Protein AF-0000000081834672 (afdb_homodimer)

Nearest PDB structures (foldseek):
  1psb-assembly1_B  TM=9.157E-01  e=1.865E-07  Bos taurus
  3zwh-assembly1_B  TM=9.118E-01  e=2.243E-07  Homo sapiens
  3cga-assembly1_A  TM=8.969E-01  e=1.551E-07  unclassified
  5lpu-assembly1_D  TM=8.993E-01  e=1.983E-07  Homo sapiens
  4cfq-assembly2_B  TM=9.189E-01  e=9.223E-07  Homo sapiens

Solvent-accessible surface area (backbone atoms only — not comparable to full-atom values): 9701 Å² total; per-residue (Å²): 133,36,54,54,49,49,19,40,48,28,46,47,52,51,47,34,60,43,11,43,69,86,64,44,54,64,32,24,38,66,68,35,46,37,50,47,42,51,70,43,31,27,85,75,75,34,83,46,70,58,67,63,48,37,50,48,52,41,55,66,48,26,68,82,70,68,77,29,31,34,58,58,39,52,42,48,51,52,35,58,51,38,43,54,47,46,50,53,62,60,52,71,102,134,36,55,54,50,48,19,41,49,29,44,48,52,51,47,34,59,42,12,42,68,86,65,44,54,65,32,24,38,66,68,36,45,37,48,48,40,52,70,43,32,27,87,76,76,35,84,46,68,57,67,63,49,36,50,49,52,41,54,67,50,26,68,82,70,68,76,30,32,35,60,59,39,50,42,49,49,54,36,55,50,38,44,55,47,47,52,53,62,59,53,70,103

Sequence (186 aa):
MTDIQKAMALLITSFTKYASKEGDKETLNKEELKELLQNEFGDLLCKADDKAAIDRIFKDLDTNKSNSVDFSEFVSLICCLTQMCHDYFTSKKMTDIQKAMALLITSFTKYASKEGDKETLNKEELKELLQNEFGDLLCKADDKAAIDRIFKDLDTNKSNSVDFSEFVSLICCLTQMCHDYFTSKK

Radius of gyration: 16.55 Å; Cα contacts (8 Å, |Δi|>4): 232; chains: 2; bounding box: 30×46×47 Å

InterPro domains:
  IPR002048 EF-hand domain [PS50222] (49-84)
  IPR011992 EF-hand domain pair [SSF47473] (1-90)
  IPR013787 S100/CaBP-9k-type, calcium binding, subdomain [PF01023] (5-45)
  IPR013787 S100/CaBP-9k-type, calcium binding, subdomain [SM01394] (4-46)
  IPR018247 EF-Hand 1, calcium-binding site [PS00018] (62-74)
  IPR034325 S-100 [cd00213] (2-89)

Structure (mmCIF, N/CA/C/O backbone):
data_AF-0000000081834672-model_v1
#
loop_
_entity.id
_entity.type
_entity.pdbx_description
1 polymer Ictacalcin-like
#
loop_
_atom_site.group_PDB
_atom_site.id
_atom_site.type_symbol
_atom_site.label_atom_id
_atom_site.label_alt_id
_atom_site.label_comp_id
_atom_site.label_asym_id
_atom_site.label_entity_id
_atom_site.label_seq_id
_atom_site.pdbx_P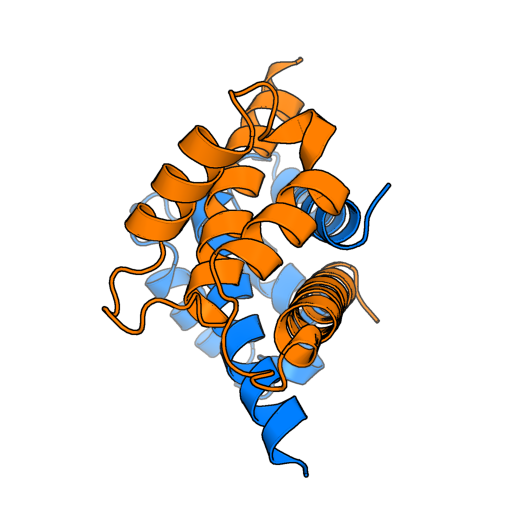DB_ins_code
_atom_site.Cartn_x
_atom_site.Cartn_y
_atom_site.Cartn_z
_atom_site.occupancy
_atom_site.B_iso_or_equiv
_atom_site.auth_seq_id
_atom_site.auth_comp_id
_atom_site.auth_asym_id
_atom_site.auth_atom_id
_atom_site.pdbx_PDB_model_num
ATOM 1 N N . MET A 1 1 ? -12.117 -2.35 -11.555 1 70.56 1 MET A N 1
ATOM 2 C CA . MET A 1 1 ? -10.953 -1.949 -10.773 1 70.56 1 MET A CA 1
ATOM 3 C C . MET A 1 1 ? -10.492 -3.088 -9.867 1 70.56 1 MET A C 1
ATOM 5 O O . MET A 1 1 ? -11.305 -3.738 -9.219 1 70.56 1 MET A O 1
ATOM 9 N N . THR A 1 2 ? -9.297 -3.531 -9.953 1 87.31 2 THR A N 1
ATOM 10 C CA . THR A 1 2 ? -8.773 -4.656 -9.188 1 87.31 2 THR A CA 1
ATOM 11 C C . THR A 1 2 ? -8.523 -4.254 -7.738 1 87.31 2 THR A C 1
ATOM 13 O O . THR A 1 2 ? -8.633 -3.08 -7.383 1 87.31 2 THR A O 1
ATOM 16 N N . ASP A 1 3 ? -8.18 -5.242 -6.82 1 92.25 3 ASP A N 1
ATOM 17 C CA . ASP A 1 3 ? -8.008 -5.004 -5.391 1 92.25 3 ASP A CA 1
ATOM 18 C C . ASP A 1 3 ? -6.801 -4.105 -5.125 1 92.25 3 ASP A C 1
ATOM 20 O O . ASP A 1 3 ? -6.879 -3.17 -4.328 1 92.25 3 ASP A O 1
ATOM 24 N N . ILE A 1 4 ? -5.797 -4.281 -5.926 1 92.12 4 ILE A N 1
ATOM 25 C CA . ILE A 1 4 ? -4.562 -3.527 -5.738 1 92.12 4 ILE A CA 1
ATOM 26 C C . ILE A 1 4 ? -4.754 -2.096 -6.234 1 92.12 4 ILE A C 1
ATOM 28 O O . ILE A 1 4 ? -4.293 -1.146 -5.602 1 92.12 4 ILE A O 1
ATOM 32 N N . GLN A 1 5 ? -5.398 -1.919 -7.277 1 91.69 5 GLN A N 1
ATOM 33 C CA . GLN A 1 5 ? -5.691 -0.591 -7.809 1 91.69 5 GLN A CA 1
ATOM 34 C C . GLN A 1 5 ? -6.516 0.227 -6.816 1 91.69 5 GLN A C 1
ATOM 36 O O . GLN A 1 5 ? -6.25 1.414 -6.613 1 91.69 5 GLN A O 1
ATOM 41 N N . LYS A 1 6 ? -7.527 -0.502 -6.285 1 93.38 6 LYS A N 1
ATOM 42 C CA . LYS A 1 6 ? -8.359 0.15 -5.281 1 93.38 6 LYS A CA 1
ATOM 43 C C . LYS A 1 6 ? -7.531 0.592 -4.078 1 93.38 6 LYS A C 1
ATOM 45 O O . LYS A 1 6 ? -7.719 1.695 -3.561 1 93.38 6 LYS A O 1
ATOM 50 N N . ALA A 1 7 ? -6.637 -0.36 -3.699 1 93.94 7 ALA A N 1
ATOM 51 C CA . ALA A 1 7 ? -5.75 -0.064 -2.576 1 93.94 7 ALA A CA 1
ATOM 52 C C . ALA A 1 7 ? -4.898 1.172 -2.859 1 93.94 7 ALA A C 1
ATOM 54 O O . ALA A 1 7 ? -4.793 2.064 -2.018 1 93.94 7 ALA A O 1
ATOM 55 N N . MET A 1 8 ? -4.383 1.305 -4.066 1 93 8 MET A N 1
ATOM 56 C CA . MET A 1 8 ? -3.539 2.426 -4.465 1 93 8 MET A CA 1
ATOM 57 C C . MET A 1 8 ? -4.34 3.725 -4.496 1 93 8 MET A C 1
ATOM 59 O O . MET A 1 8 ? -3.854 4.77 -4.059 1 93 8 MET A O 1
ATOM 63 N N . ALA A 1 9 ? -5.512 3.613 -5.043 1 92.94 9 ALA A N 1
ATOM 64 C CA . ALA A 1 9 ? -6.383 4.781 -5.125 1 92.94 9 ALA A CA 1
ATOM 65 C C . ALA A 1 9 ? -6.75 5.293 -3.736 1 92.94 9 ALA A C 1
ATOM 67 O O . ALA A 1 9 ? -6.762 6.504 -3.494 1 92.94 9 ALA A O 1
ATOM 68 N N . LEU A 1 10 ? -7.027 4.328 -2.822 1 93.69 10 LEU A N 1
ATOM 69 C CA . LEU A 1 10 ? -7.383 4.664 -1.449 1 93.69 10 LEU A CA 1
ATOM 70 C C . LEU A 1 10 ? -6.23 5.371 -0.744 1 93.69 10 LEU A C 1
ATOM 72 O O . LEU A 1 10 ? -6.441 6.359 -0.039 1 93.69 10 LEU A O 1
ATOM 76 N N . LEU A 1 11 ? -4.988 4.836 -0.994 1 93.94 11 LEU A N 1
ATOM 77 C CA . LEU A 1 11 ? -3.805 5.441 -0.394 1 93.94 11 LEU A CA 1
ATOM 78 C C . LEU A 1 11 ? -3.596 6.859 -0.912 1 93.94 11 LEU A C 1
ATOM 80 O O . LEU A 1 11 ? -3.355 7.781 -0.13 1 93.94 11 LEU A O 1
ATOM 84 N N . ILE A 1 12 ? -3.793 7.117 -2.207 1 93.94 12 ILE A N 1
ATOM 85 C CA . ILE A 1 12 ? -3.596 8.414 -2.844 1 93.94 12 ILE A CA 1
ATOM 86 C C . ILE A 1 12 ? -4.664 9.391 -2.363 1 93.94 12 ILE A C 1
ATOM 88 O O . ILE A 1 12 ? -4.352 10.523 -1.974 1 93.94 12 ILE A O 1
ATOM 92 N N . THR A 1 13 ? -5.934 8.93 -2.42 1 92.94 13 THR A N 1
ATOM 93 C CA . THR A 1 13 ? -7.047 9.781 -2.035 1 92.94 13 THR A CA 1
ATOM 94 C C . THR A 1 13 ? -6.965 10.148 -0.555 1 92.94 13 THR A C 1
ATOM 96 O O . THR A 1 13 ? -7.25 11.281 -0.172 1 92.94 13 THR A O 1
ATOM 99 N N . SER A 1 14 ? -6.609 9.07 0.285 1 93.25 14 SER A N 1
ATOM 100 C CA . SER A 1 14 ? -6.461 9.305 1.717 1 93.25 14 SER A CA 1
ATOM 101 C C . SER A 1 14 ? -5.324 10.281 1.997 1 93.25 14 SER A C 1
ATOM 103 O O . SER A 1 14 ? -5.48 11.219 2.785 1 93.25 14 SER A O 1
ATOM 105 N N . PHE A 1 15 ? -4.203 10.133 1.344 1 93.81 15 PHE A N 1
ATOM 106 C CA . PHE A 1 15 ? -3.039 10.992 1.488 1 93.81 15 PHE A CA 1
ATOM 107 C C . PHE A 1 15 ? -3.371 12.422 1.072 1 93.81 15 PHE A C 1
ATOM 109 O O . PHE A 1 15 ? -3.068 13.375 1.797 1 93.81 15 PHE A O 1
ATOM 116 N N . THR A 1 16 ? -4.066 12.57 -0.042 1 92.75 16 THR A N 1
ATOM 117 C CA . THR A 1 16 ? -4.395 13.883 -0.582 1 92.75 16 THR A CA 1
ATOM 118 C C . THR A 1 16 ? -5.426 14.586 0.299 1 92.75 16 THR A C 1
ATOM 120 O O . THR A 1 16 ? -5.375 15.812 0.464 1 92.75 16 THR A O 1
ATOM 123 N N . LYS A 1 17 ? -6.34 13.734 0.832 1 92.88 17 LYS A N 1
ATOM 124 C CA . LYS A 1 17 ? -7.391 14.258 1.703 1 92.88 17 LYS A CA 1
ATOM 125 C C . LYS A 1 17 ? -6.797 14.914 2.945 1 92.88 17 LYS A C 1
ATOM 127 O O . LYS A 1 17 ? -7.199 16.016 3.322 1 92.88 17 LYS A O 1
ATOM 132 N N . TYR A 1 18 ? -5.836 14.273 3.533 1 92.31 18 TYR A N 1
ATOM 133 C CA . TYR A 1 18 ? -5.207 14.789 4.746 1 92.31 18 TYR A CA 1
ATOM 134 C C . TYR A 1 18 ? -4.109 15.789 4.406 1 92.31 18 TYR A C 1
ATOM 136 O O . TYR A 1 18 ? -3.928 16.781 5.113 1 92.31 18 TYR A O 1
ATOM 144 N N . ALA A 1 19 ? -3.367 15.594 3.35 1 92.5 19 ALA A N 1
ATOM 145 C CA . ALA A 1 19 ? -2.283 16.469 2.91 1 92.5 19 ALA A CA 1
ATOM 146 C C . ALA A 1 19 ? -2.824 17.812 2.432 1 92.5 19 ALA A C 1
ATOM 148 O O . ALA A 1 19 ? -2.168 18.844 2.592 1 92.5 19 ALA A O 1
ATOM 149 N N . SER A 1 20 ? -4.043 17.844 1.844 1 90 20 SER A N 1
ATOM 150 C CA . SER A 1 20 ? -4.637 19.031 1.264 1 90 20 SER A CA 1
ATOM 151 C C . SER A 1 20 ? -5.262 19.922 2.34 1 90 20 SER A C 1
ATOM 153 O O . SER A 1 20 ? -5.805 20.984 2.037 1 90 20 SER A O 1
ATOM 155 N N . LYS A 1 21 ? -5.117 19.453 3.533 1 89.12 21 LYS A N 1
ATOM 156 C CA . LYS A 1 21 ? -5.707 20.219 4.633 1 89.12 21 LYS A CA 1
ATOM 157 C C . LYS A 1 21 ? -5.027 21.578 4.789 1 89.12 21 LYS A C 1
ATOM 159 O O . LYS A 1 21 ? -5.695 22.594 4.98 1 89.12 21 LYS A O 1
ATOM 164 N N . GLU A 1 22 ? -3.66 21.609 4.727 1 83.25 22 GLU A N 1
ATOM 165 C CA . GLU A 1 22 ? -2.924 22.859 4.883 1 83.25 22 GLU A CA 1
ATOM 166 C C . GLU A 1 22 ? -2.541 23.453 3.531 1 83.25 22 GLU A C 1
ATOM 168 O O . GLU A 1 22 ? -2.037 24.578 3.457 1 83.25 22 GLU A O 1
ATOM 173 N N . GLY A 1 23 ? -2.898 22.703 2.416 1 78.62 23 GLY A N 1
ATOM 174 C CA . GLY A 1 23 ? -2.668 23.25 1.091 1 78.62 23 GLY A CA 1
ATOM 175 C C . GLY A 1 23 ? -1.612 22.5 0.304 1 78.62 23 GLY A C 1
ATOM 176 O O . GLY A 1 23 ? -1.438 22.734 -0.894 1 78.62 23 GLY A O 1
ATOM 177 N N . ASP A 1 24 ? -0.685 21.859 1.066 1 80.62 24 ASP A N 1
ATOM 178 C CA . ASP A 1 24 ? 0.351 21.109 0.368 1 80.62 24 ASP A CA 1
ATOM 179 C C . ASP A 1 24 ? -0.076 19.656 0.159 1 80.62 24 ASP A C 1
ATOM 181 O O . ASP A 1 24 ? -0.005 18.844 1.082 1 80.62 24 ASP A O 1
ATOM 185 N N . LYS A 1 25 ? -0.679 19.422 -0.925 1 83.38 25 LYS A N 1
ATOM 186 C CA . LYS A 1 25 ? -1.201 18.094 -1.23 1 83.38 25 LYS A CA 1
ATOM 187 C C . LYS A 1 25 ? -0.072 17.125 -1.56 1 83.38 25 LYS A C 1
ATOM 189 O O . LYS A 1 25 ? -0.313 15.93 -1.77 1 83.38 25 LYS A O 1
ATOM 194 N N . GLU A 1 26 ? 1.188 17.641 -1.58 1 87.38 26 GLU A N 1
ATOM 195 C CA . GLU A 1 26 ? 2.33 16.828 -1.974 1 87.38 26 GLU A CA 1
ATOM 196 C C . GLU A 1 26 ? 3.07 16.281 -0.753 1 87.38 26 GLU A C 1
ATOM 198 O O . GLU A 1 26 ? 3.861 15.352 -0.865 1 87.38 26 GLU A O 1
ATOM 203 N N . THR A 1 27 ? 2.699 16.922 0.357 1 91.19 27 THR A N 1
ATOM 204 C CA . THR A 1 27 ? 3.41 16.531 1.569 1 91.19 27 THR A CA 1
ATOM 205 C C . THR A 1 27 ? 2.479 16.578 2.777 1 91.19 27 THR A C 1
ATOM 207 O O . THR A 1 27 ? 1.455 17.266 2.758 1 91.19 27 THR A O 1
ATOM 210 N N . LEU A 1 28 ? 2.699 15.641 3.771 1 93.06 28 LEU A N 1
ATOM 211 C CA . LEU A 1 28 ? 1.966 15.578 5.031 1 93.06 28 LEU A CA 1
ATOM 212 C C . LEU A 1 28 ? 2.818 16.109 6.184 1 93.06 28 LEU A C 1
ATOM 214 O O . LEU A 1 28 ? 3.998 15.766 6.293 1 93.06 28 LEU A O 1
ATOM 218 N N . ASN A 1 29 ? 2.234 17.125 6.898 1 92.62 29 ASN A N 1
ATOM 219 C CA . ASN A 1 29 ? 2.936 17.609 8.086 1 92.62 29 ASN A CA 1
ATOM 220 C C . ASN A 1 29 ? 2.678 16.703 9.289 1 92.62 29 ASN A C 1
ATOM 222 O O . ASN A 1 29 ? 1.896 15.758 9.211 1 92.62 29 ASN A O 1
ATOM 226 N N . LYS A 1 30 ? 3.332 17 10.328 1 92.31 30 LYS A N 1
ATOM 227 C CA . LYS A 1 30 ? 3.242 16.203 11.555 1 92.31 30 LYS A CA 1
ATOM 228 C C . LYS A 1 30 ? 1.796 16.078 12.023 1 92.31 30 LYS A C 1
ATOM 230 O O . LYS A 1 30 ? 1.35 14.992 12.391 1 92.31 30 LYS A O 1
ATOM 235 N N . GLU A 1 31 ? 1.084 17.219 11.945 1 91.88 31 GLU A N 1
ATOM 236 C CA . GLU A 1 31 ? -0.306 17.25 12.391 1 91.88 31 GLU A CA 1
ATOM 237 C C . GLU A 1 31 ? -1.194 16.406 11.477 1 91.88 31 GLU A C 1
ATOM 239 O O . GLU A 1 31 ? -2.051 15.656 11.961 1 91.88 31 GLU A O 1
ATOM 244 N N . GLU A 1 32 ? -0.981 16.531 10.195 1 94.5 32 GLU A N 1
ATOM 245 C CA . GLU A 1 32 ? -1.77 15.797 9.211 1 94.5 32 GLU A CA 1
ATOM 246 C C . GLU A 1 32 ? -1.508 14.297 9.312 1 94.5 32 GLU A C 1
ATOM 248 O O . GLU A 1 32 ? -2.439 13.492 9.227 1 94.5 32 GLU A O 1
ATOM 253 N N . LEU A 1 33 ? -0.2 14 9.453 1 92.06 33 LE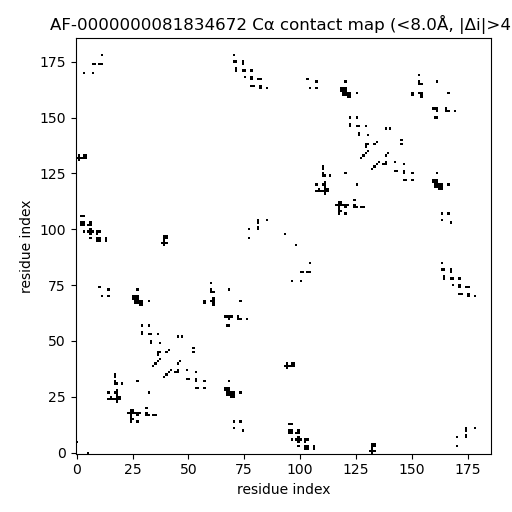U A N 1
ATOM 254 C CA . LEU A 1 33 ? 0.172 12.594 9.609 1 92.06 33 LEU A CA 1
ATOM 255 C C . LEU A 1 33 ? -0.461 12 10.859 1 92.06 33 LEU A C 1
ATOM 257 O O . LEU A 1 33 ? -0.999 10.891 10.82 1 92.06 33 LEU A O 1
ATOM 261 N N . LYS A 1 34 ? -0.448 12.734 11.93 1 91.56 34 LYS A N 1
ATOM 262 C CA . LYS A 1 34 ? -1.033 12.305 13.195 1 91.56 34 LYS A CA 1
ATOM 263 C C . LYS A 1 34 ? -2.529 12.047 13.055 1 91.56 34 LYS A C 1
ATOM 265 O O . LYS A 1 34 ? -3.037 11.023 13.516 1 91.56 34 LYS A O 1
ATOM 270 N N . GLU A 1 35 ? -3.188 12.969 12.445 1 90.62 35 GLU A N 1
ATOM 271 C CA . GLU A 1 35 ? -4.625 12.852 12.234 1 90.62 35 GLU A CA 1
ATOM 272 C C . GLU A 1 35 ? -4.957 11.633 11.375 1 90.62 35 GLU A C 1
ATOM 274 O O . G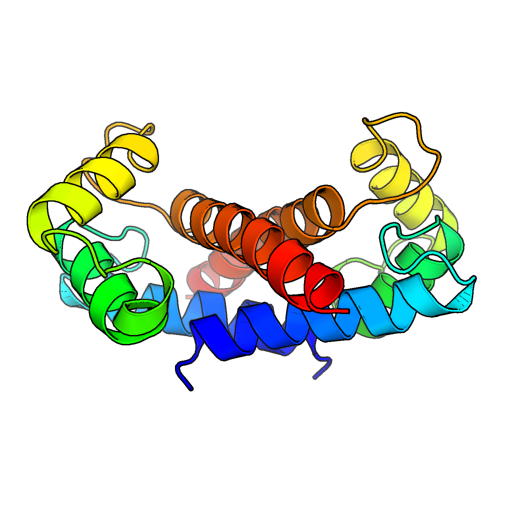LU A 1 35 ? -5.891 10.891 11.68 1 90.62 35 GLU A O 1
ATOM 279 N N . LEU A 1 36 ? -4.152 11.516 10.289 1 90 36 LEU A N 1
ATOM 280 C CA . LEU A 1 36 ? -4.332 10.375 9.398 1 90 36 LEU A CA 1
ATOM 281 C C . LEU A 1 36 ? -4.145 9.062 10.141 1 90 36 LEU A C 1
ATOM 283 O O . LEU A 1 36 ? -5.004 8.18 10.078 1 90 36 LEU A O 1
ATOM 287 N N . LEU A 1 37 ? -3.029 8.945 10.891 1 88.75 37 LEU A N 1
ATOM 288 C CA . LEU A 1 37 ? -2.727 7.727 11.633 1 88.75 37 LEU A CA 1
ATOM 289 C C . LEU A 1 37 ? -3.752 7.496 12.734 1 88.75 37 LEU A C 1
ATOM 291 O O . LEU A 1 37 ? -4.215 6.371 12.938 1 88.75 37 LEU A O 1
ATOM 295 N N . GLN A 1 38 ? -4.125 8.562 13.469 1 87.62 38 GLN A N 1
ATOM 296 C CA . GLN A 1 38 ? -5.062 8.469 14.586 1 87.62 38 GLN A CA 1
ATOM 297 C C . GLN A 1 38 ? -6.461 8.102 14.094 1 87.62 38 GLN A C 1
ATOM 299 O O . GLN A 1 38 ? -7.156 7.305 14.734 1 87.62 38 GLN A O 1
ATOM 304 N N . ASN A 1 39 ? -6.805 8.711 12.945 1 88.12 39 ASN A N 1
ATOM 305 C CA . ASN A 1 39 ? -8.133 8.461 12.398 1 88.12 39 ASN A CA 1
ATOM 306 C C . ASN A 1 39 ? -8.195 7.125 11.656 1 88.12 39 ASN A C 1
ATOM 308 O O . ASN A 1 39 ? -9.203 6.426 11.703 1 88.12 39 ASN A O 1
ATOM 312 N N . GLU A 1 40 ? -7.102 6.793 11.016 1 84.94 40 GLU A N 1
ATOM 313 C CA . GLU A 1 40 ? -7.074 5.609 10.164 1 84.94 40 GLU A CA 1
ATOM 314 C C . GLU A 1 40 ? -6.52 4.402 10.914 1 84.94 40 GLU A C 1
ATOM 316 O O . GLU A 1 40 ? -7.047 3.295 10.797 1 84.94 40 GLU A O 1
ATOM 321 N N . PHE A 1 41 ? -5.391 4.48 11.57 1 78.62 41 PHE A N 1
ATOM 322 C CA . PHE A 1 41 ? -4.707 3.381 12.234 1 78.62 41 PHE A CA 1
ATOM 323 C C . PHE A 1 41 ? -4.82 3.512 13.75 1 78.62 41 PHE A C 1
ATOM 325 O O . PHE A 1 41 ? -4.211 2.74 14.492 1 78.62 41 PHE A O 1
ATOM 332 N N . GLY A 1 42 ? -5.43 4.5 14.25 1 78.56 42 GLY A N 1
ATOM 333 C CA . GLY A 1 42 ? -5.48 4.727 15.688 1 78.56 42 GLY A CA 1
ATOM 334 C C . GLY A 1 42 ? -5.602 3.443 16.484 1 78.56 42 GLY A C 1
ATOM 335 O O . GLY A 1 42 ? -4.961 3.291 17.531 1 78.56 42 GLY A O 1
ATOM 336 N N . ASP A 1 43 ? -6.289 2.598 15.984 1 71.25 43 ASP A N 1
ATOM 337 C CA . ASP A 1 43 ? -6.473 1.34 16.703 1 71.25 43 ASP A CA 1
ATOM 338 C C . ASP A 1 43 ? -5.293 0.399 16.469 1 71.25 43 ASP A C 1
ATOM 340 O O . ASP A 1 43 ? -4.926 -0.375 17.359 1 71.25 43 ASP A O 1
ATOM 344 N N . LEU A 1 44 ? -4.613 0.522 15.289 1 67.44 44 LEU A N 1
ATOM 345 C CA . LEU A 1 44 ? -3.523 -0.358 14.875 1 67.44 44 LEU A CA 1
ATOM 346 C C . LEU A 1 44 ? -2.184 0.162 15.383 1 67.44 44 LEU A C 1
ATOM 348 O O . LEU A 1 44 ? -1.395 -0.596 15.953 1 67.44 44 LEU A O 1
ATOM 352 N N . LEU A 1 45 ? -1.749 1.343 15 1 59.41 45 LEU A N 1
ATOM 353 C CA . LEU A 1 45 ? -0.451 1.942 15.289 1 59.41 45 LEU A CA 1
ATOM 354 C C . LEU A 1 45 ? -0.453 2.605 16.672 1 59.41 45 LEU A C 1
ATOM 356 O O . LEU A 1 45 ? 0.588 2.688 17.328 1 59.41 45 LEU A O 1
ATOM 360 N N . CYS A 1 46 ? -1.634 3.32 17.281 1 56.5 46 CYS A N 1
ATOM 361 C CA . CYS A 1 46 ? -1.584 4.434 18.219 1 56.5 46 CYS A CA 1
ATOM 362 C C . CYS A 1 46 ? -1.758 3.941 19.656 1 56.5 46 CYS A C 1
ATOM 364 O O . CYS A 1 46 ? -1.77 4.742 20.594 1 56.5 46 CYS A O 1
ATOM 366 N N . LYS A 1 47 ? -1.727 2.824 19.984 1 56.66 47 LYS A N 1
ATOM 367 C CA . LYS A 1 47 ? -1.819 2.82 21.438 1 56.66 47 LYS A CA 1
ATOM 368 C C . LYS A 1 47 ? -0.834 3.809 22.047 1 56.66 47 LYS A C 1
ATOM 370 O O . LYS A 1 47 ? -0.976 4.191 23.219 1 56.66 47 LYS A O 1
ATOM 375 N N . ALA A 1 48 ? 0.121 4.145 21.266 1 56.09 48 ALA A N 1
ATOM 376 C CA . ALA A 1 48 ? 1.062 4.91 22.078 1 56.09 48 ALA A CA 1
ATOM 377 C C . ALA A 1 48 ? 0.537 6.32 22.344 1 56.09 48 ALA A C 1
ATOM 379 O O . ALA A 1 48 ? -0.461 6.738 21.75 1 56.09 48 ALA A O 1
ATOM 380 N N . ASP A 1 49 ? 1.341 7.055 23.219 1 63.69 49 ASP A N 1
ATOM 381 C CA . ASP A 1 49 ? 1.179 8.43 23.672 1 63.69 49 ASP A CA 1
ATOM 382 C C . ASP A 1 49 ? 1.015 9.383 22.484 1 63.69 49 ASP A C 1
ATOM 384 O O . ASP A 1 49 ? 1.947 9.57 21.703 1 63.69 49 ASP A O 1
ATOM 388 N N . ASP A 1 50 ? 0.063 9.305 21.547 1 69.5 50 ASP A N 1
ATOM 389 C CA . ASP A 1 50 ? -0.412 9.836 20.266 1 69.5 50 ASP A CA 1
ATOM 390 C C . ASP A 1 50 ? 0.638 10.734 19.625 1 69.5 50 ASP A C 1
ATOM 392 O O . ASP A 1 50 ? 1.09 10.461 18.5 1 69.5 50 ASP A O 1
ATOM 396 N N . LYS A 1 51 ? 1.091 11.898 20.391 1 79.88 51 LYS A N 1
ATOM 397 C CA . LYS A 1 51 ? 1.947 12.914 19.781 1 79.88 51 LYS A CA 1
ATOM 398 C C . LYS A 1 51 ? 3.398 12.438 19.734 1 79.88 51 LYS A C 1
ATOM 400 O O . LYS A 1 51 ? 4.094 12.664 18.734 1 79.88 51 LYS A O 1
ATOM 405 N N . ALA A 1 52 ? 3.809 11.75 20.75 1 85.94 52 ALA A N 1
ATOM 406 C CA . ALA A 1 52 ? 5.195 11.305 20.844 1 85.94 52 ALA A CA 1
ATOM 407 C C . ALA A 1 52 ? 5.484 10.211 19.812 1 85.94 52 ALA A C 1
ATOM 409 O O . ALA A 1 52 ? 6.531 10.227 19.172 1 85.94 52 ALA A O 1
ATOM 410 N N . ALA A 1 53 ? 4.523 9.328 19.719 1 83.38 53 ALA A N 1
ATOM 411 C CA . ALA A 1 53 ? 4.664 8.242 18.75 1 83.38 53 ALA A CA 1
ATOM 412 C C . ALA A 1 53 ? 4.594 8.766 17.328 1 83.38 53 ALA A C 1
ATOM 414 O O . ALA A 1 53 ? 5.391 8.367 16.469 1 83.38 53 ALA A O 1
ATOM 415 N N . ILE A 1 54 ? 3.742 9.648 17.141 1 88.5 54 ILE A N 1
ATOM 416 C CA . ILE A 1 54 ? 3.561 10.258 15.82 1 88.5 54 ILE A CA 1
ATOM 417 C C . ILE A 1 54 ? 4.832 11 15.422 1 88.5 54 ILE A C 1
ATOM 419 O O . ILE A 1 54 ? 5.289 10.883 14.281 1 88.5 54 ILE A O 1
ATOM 423 N N . ASP A 1 55 ? 5.391 11.75 16.469 1 90 55 ASP A N 1
ATOM 424 C CA . ASP A 1 55 ? 6.617 12.508 16.219 1 90 55 ASP A CA 1
ATOM 425 C C . ASP A 1 55 ? 7.766 11.578 15.828 1 90 55 ASP A C 1
ATOM 427 O O . ASP A 1 55 ? 8.562 11.914 14.953 1 90 55 ASP A O 1
ATOM 431 N N . ARG A 1 56 ? 7.762 10.438 16.391 1 90.56 56 ARG A N 1
ATOM 432 C CA . ARG A 1 56 ? 8.797 9.461 16.094 1 90.56 56 ARG A CA 1
ATOM 433 C C . ARG A 1 56 ? 8.648 8.898 14.68 1 90.56 56 ARG A C 1
ATOM 435 O O . ARG A 1 56 ? 9.617 8.828 13.93 1 90.56 56 ARG A O 1
ATOM 442 N N . ILE A 1 57 ? 7.43 8.555 14.422 1 89.44 57 ILE A N 1
ATOM 443 C CA . ILE A 1 57 ? 7.125 8 13.102 1 89.44 57 ILE A CA 1
ATOM 444 C C . ILE A 1 57 ? 7.402 9.055 12.031 1 89.44 57 ILE A C 1
ATOM 446 O O . ILE A 1 57 ? 7.992 8.75 10.992 1 89.44 57 ILE A O 1
ATOM 450 N N . PHE A 1 58 ? 6.988 10.281 12.391 1 91.06 58 PHE A N 1
ATOM 451 C CA . PHE A 1 58 ? 7.16 11.406 11.477 1 91.06 58 PHE A CA 1
ATOM 452 C C . PHE A 1 58 ? 8.641 11.656 11.211 1 91.06 58 PHE A C 1
ATOM 454 O O . PHE A 1 58 ? 9.047 11.852 10.062 1 91.06 58 PHE A O 1
ATOM 461 N N . LYS A 1 59 ? 9.391 11.672 12.258 1 91.38 59 LYS A N 1
ATOM 462 C CA . LYS A 1 59 ? 10.828 11.93 12.164 1 91.38 59 LYS A CA 1
ATOM 463 C C . LYS A 1 59 ? 11.539 10.805 11.414 1 91.38 59 LYS A C 1
ATOM 465 O O . LYS A 1 59 ? 12.469 11.062 10.648 1 91.38 59 LYS A O 1
ATOM 470 N N . ASP A 1 60 ? 11 9.594 11.625 1 90.5 60 ASP A N 1
ATOM 471 C CA . ASP A 1 60 ? 11.578 8.438 10.953 1 90.5 60 ASP A CA 1
ATOM 472 C C . ASP A 1 60 ? 11.312 8.484 9.453 1 90.5 60 ASP A C 1
ATOM 474 O O . ASP A 1 60 ? 12.164 8.102 8.648 1 90.5 60 ASP A O 1
ATOM 478 N N . LEU A 1 61 ? 10.07 8.961 9.125 1 88.88 61 LEU A N 1
ATOM 479 C CA . LEU A 1 61 ? 9.641 9.039 7.73 1 88.88 61 LEU A CA 1
ATOM 480 C C . LEU A 1 61 ? 10.227 10.273 7.051 1 88.88 61 LEU A C 1
ATOM 482 O O . LEU A 1 61 ? 10.625 10.219 5.883 1 88.88 61 LEU A O 1
ATOM 486 N N . ASP A 1 62 ? 10.195 11.516 7.82 1 89.31 62 ASP A N 1
ATOM 487 C CA . ASP A 1 62 ? 10.664 12.805 7.312 1 89.31 62 ASP A CA 1
ATOM 488 C C . ASP A 1 62 ? 12.188 12.836 7.207 1 89.31 62 ASP A C 1
ATOM 490 O O . ASP A 1 62 ? 12.836 13.688 7.809 1 89.31 62 ASP A O 1
ATOM 494 N N . THR A 1 63 ? 12.656 11.789 6.477 1 84.69 63 THR A N 1
ATOM 495 C CA . THR A 1 63 ? 14.102 11.75 6.309 1 84.69 63 THR A CA 1
ATOM 496 C C . THR A 1 63 ? 14.555 12.766 5.27 1 84.69 63 THR A C 1
ATOM 498 O O . THR A 1 63 ? 15.742 13.109 5.199 1 84.69 63 THR A O 1
ATOM 501 N N . ASN A 1 64 ? 13.57 13.164 4.441 1 79 64 ASN A N 1
ATOM 502 C CA . ASN A 1 64 ? 13.867 14.109 3.369 1 79 64 ASN A CA 1
ATOM 503 C C . ASN A 1 64 ? 14.047 15.531 3.904 1 79 64 ASN A C 1
ATOM 505 O O . ASN A 1 64 ? 14.391 16.438 3.152 1 79 64 ASN A O 1
ATOM 509 N N . LYS A 1 65 ? 13.977 15.812 5.211 1 82.38 65 LYS A N 1
ATOM 510 C CA . LYS A 1 65 ? 14.211 17.094 5.875 1 82.38 65 LYS A CA 1
ATOM 511 C C . LYS A 1 65 ? 13.281 18.172 5.328 1 82.38 65 LYS A C 1
ATOM 513 O O . LYS A 1 65 ? 13.703 19.312 5.105 1 82.38 65 LYS A O 1
ATOM 518 N N . SER A 1 66 ? 12.156 17.891 4.918 1 83.75 66 SER A N 1
ATOM 519 C CA . SER A 1 66 ? 11.156 18.859 4.453 1 83.75 66 SER A CA 1
ATOM 520 C C . SER A 1 66 ? 10.148 19.172 5.551 1 83.75 66 SER A C 1
ATOM 522 O O . SER A 1 66 ? 9.328 20.078 5.398 1 83.75 66 SER A O 1
ATOM 524 N N . ASN A 1 67 ? 10.438 18.625 6.789 1 88.94 67 ASN A N 1
ATOM 525 C CA . ASN A 1 67 ? 9.5 18.766 7.898 1 88.94 67 ASN A CA 1
ATOM 526 C C . ASN A 1 67 ? 8.086 18.359 7.484 1 88.94 67 ASN A C 1
ATOM 528 O O . ASN A 1 67 ? 7.109 18.953 7.957 1 88.94 67 ASN A O 1
ATOM 532 N N . SER A 1 68 ? 7.984 17.609 6.473 1 92.38 68 SER A N 1
ATOM 533 C CA . SER A 1 68 ? 6.73 17.078 5.949 1 92.38 68 SER A CA 1
ATOM 534 C C . SER A 1 68 ? 6.914 15.688 5.367 1 92.38 68 SER A C 1
ATOM 536 O O . SER A 1 68 ? 8.039 15.273 5.066 1 92.38 68 SER A O 1
ATOM 538 N N . VAL A 1 69 ? 5.922 14.945 5.336 1 94.06 69 VAL A N 1
ATOM 539 C CA . VAL A 1 69 ? 5.957 13.586 4.809 1 94.06 69 VAL A CA 1
ATOM 540 C C . VAL A 1 69 ? 5.375 13.562 3.398 1 94.06 69 VAL A C 1
ATOM 542 O O . VAL A 1 69 ? 4.23 13.961 3.186 1 94.06 69 VAL A O 1
ATOM 545 N N . ASP A 1 70 ? 6.273 13.289 2.387 1 91.62 70 ASP A N 1
ATOM 546 C CA . ASP A 1 70 ? 5.797 13.195 1.011 1 91.62 70 ASP A CA 1
ATOM 547 C C . ASP A 1 70 ? 5.023 11.898 0.783 1 91.62 70 ASP A C 1
ATOM 549 O O . ASP A 1 70 ? 4.984 11.031 1.657 1 91.62 70 ASP A O 1
ATOM 553 N N . PHE A 1 71 ? 4.441 11.773 -0.378 1 92.56 71 PHE A N 1
ATOM 554 C CA . PHE A 1 71 ? 3.609 10.617 -0.694 1 92.56 71 PHE A CA 1
ATOM 555 C C . PHE A 1 71 ? 4.418 9.328 -0.612 1 92.56 71 PHE A C 1
ATOM 557 O O . PHE A 1 71 ? 3.939 8.32 -0.09 1 92.56 71 PHE A O 1
ATOM 564 N N . SER A 1 72 ? 5.645 9.469 -1.037 1 91.38 72 SER A N 1
ATOM 565 C CA . SER A 1 72 ? 6.527 8.305 -1.05 1 91.38 72 SER A CA 1
ATOM 566 C C . SER A 1 72 ? 6.816 7.816 0.365 1 91.38 72 SER A C 1
ATOM 568 O O . SER A 1 72 ? 6.801 6.609 0.625 1 91.38 72 SER A O 1
ATOM 570 N N . GLU A 1 73 ? 7 8.703 1.239 1 93.94 73 GLU A N 1
ATOM 571 C CA . GLU A 1 73 ? 7.281 8.352 2.629 1 93.94 73 GLU A CA 1
ATOM 572 C C . GLU A 1 73 ? 6.039 7.785 3.314 1 93.94 73 GLU A C 1
ATOM 574 O O . GLU A 1 73 ? 6.137 6.844 4.105 1 93.94 73 GLU A O 1
ATOM 579 N N . PHE A 1 74 ? 4.926 8.398 2.986 1 93.12 74 PHE A N 1
ATOM 580 C CA . PHE A 1 74 ? 3.664 7.934 3.557 1 93.12 74 PHE A CA 1
ATOM 581 C C . PHE A 1 74 ? 3.367 6.504 3.121 1 93.12 74 PHE A C 1
ATOM 583 O O . PHE A 1 74 ? 3.049 5.652 3.951 1 93.12 74 PHE A O 1
ATOM 590 N N . VAL A 1 75 ? 3.518 6.262 1.869 1 93.5 75 VAL A N 1
ATOM 591 C CA . VAL A 1 75 ? 3.227 4.941 1.313 1 93.5 75 VAL A CA 1
ATOM 592 C C . VAL A 1 75 ? 4.199 3.914 1.886 1 93.5 75 VAL A C 1
ATOM 594 O O . VAL A 1 75 ? 3.828 2.76 2.115 1 93.5 75 VAL A O 1
ATOM 597 N N . SER A 1 76 ? 5.473 4.336 2.064 1 90.31 76 SER A N 1
ATOM 598 C CA . SER A 1 76 ? 6.484 3.457 2.645 1 90.31 76 SER A CA 1
ATOM 599 C C . SER A 1 76 ? 6.098 3.027 4.059 1 90.31 76 SER A C 1
ATOM 601 O O . SER A 1 76 ? 6.375 1.898 4.465 1 90.31 76 SER A O 1
ATOM 603 N N . LEU A 1 77 ? 5.5 3.967 4.84 1 90.25 77 LEU A N 1
ATOM 604 C CA . LEU A 1 77 ? 5.027 3.666 6.188 1 90.25 77 LEU A CA 1
ATOM 605 C C . LEU A 1 77 ? 3.955 2.58 6.156 1 90.25 77 LEU A C 1
ATOM 607 O O . LEU A 1 77 ? 4.02 1.617 6.922 1 90.25 77 LEU A O 1
ATOM 611 N N . ILE A 1 78 ? 2.955 2.744 5.285 1 92.38 78 ILE A N 1
ATOM 612 C CA . ILE A 1 78 ? 1.857 1.794 5.148 1 92.38 78 ILE A CA 1
ATOM 613 C C . ILE A 1 78 ? 2.408 0.418 4.781 1 92.38 78 ILE A C 1
ATOM 615 O O . ILE A 1 78 ? 1.915 -0.604 5.266 1 92.38 78 ILE A O 1
ATOM 619 N N . CYS A 1 79 ? 3.535 0.369 3.922 1 90.25 79 CYS A N 1
ATOM 620 C CA . CYS A 1 79 ? 4.176 -0.878 3.514 1 90.25 79 CYS A CA 1
ATOM 621 C C . CYS A 1 79 ? 4.738 -1.621 4.719 1 90.25 79 CYS A C 1
ATOM 623 O O . CYS A 1 79 ? 4.562 -2.834 4.844 1 90.25 79 CYS A O 1
ATOM 625 N N . CYS A 1 80 ? 5.422 -0.889 5.598 1 87 80 CYS A N 1
ATOM 626 C CA . CYS A 1 80 ? 6.02 -1.485 6.785 1 87 80 CYS A CA 1
ATOM 627 C C . CYS A 1 80 ? 4.945 -2.043 7.715 1 87 80 CYS A C 1
ATOM 629 O O . CYS A 1 80 ? 5.082 -3.152 8.234 1 87 80 CYS A O 1
ATOM 631 N N . LEU A 1 81 ? 3.852 -1.251 7.832 1 86.88 81 LEU A N 1
ATOM 632 C CA . LEU A 1 81 ? 2.762 -1.66 8.711 1 86.88 81 LEU A CA 1
ATOM 633 C C . LEU A 1 81 ? 2.041 -2.881 8.148 1 86.88 81 LEU A C 1
ATOM 635 O O . LEU A 1 81 ? 1.672 -3.787 8.898 1 86.88 81 LEU A O 1
ATOM 639 N N . THR A 1 82 ? 1.769 -2.84 6.789 1 91.62 82 THR A N 1
ATOM 640 C CA . THR A 1 82 ? 1.072 -3.941 6.133 1 91.62 82 THR A CA 1
ATOM 641 C C . THR A 1 82 ? 1.843 -5.246 6.305 1 91.62 82 THR A C 1
ATOM 643 O O . THR A 1 82 ? 1.248 -6.297 6.551 1 91.62 82 THR A O 1
ATOM 646 N N . GLN A 1 83 ? 3.148 -5.176 6.109 1 88.44 83 GLN A N 1
ATOM 647 C CA . GLN A 1 83 ? 3.984 -6.363 6.273 1 88.44 83 GLN A CA 1
ATOM 648 C C . GLN A 1 83 ? 3.869 -6.926 7.688 1 88.44 83 GLN A C 1
ATOM 650 O O . GLN A 1 83 ? 3.814 -8.141 7.871 1 88.44 83 GLN A O 1
ATOM 655 N N . MET A 1 84 ? 3.861 -6.105 8.688 1 84.56 84 MET A N 1
ATOM 656 C CA . MET A 1 84 ? 3.771 -6.5 10.094 1 84.56 84 MET A CA 1
ATOM 657 C C . MET A 1 84 ? 2.404 -7.094 10.398 1 84.56 84 MET A C 1
ATOM 659 O O . MET A 1 84 ? 2.299 -8.047 11.18 1 84.56 84 MET A O 1
ATOM 663 N N . CYS A 1 85 ? 1.412 -6.535 9.781 1 81.12 85 CYS A N 1
ATOM 664 C CA . CYS A 1 85 ? 0.053 -7.016 10 1 81.12 85 CYS A CA 1
ATOM 665 C C . CYS A 1 85 ? -0.169 -8.359 9.312 1 81.12 85 CYS A C 1
ATOM 667 O O . CYS A 1 85 ? -0.888 -9.211 9.828 1 81.12 85 CYS A O 1
ATOM 669 N N . HIS A 1 86 ? 0.479 -8.469 8.133 1 85.94 86 HIS A N 1
ATOM 670 C CA . HIS A 1 86 ? 0.36 -9.727 7.402 1 85.94 86 HIS A CA 1
ATOM 671 C C . HIS A 1 86 ? 0.836 -10.898 8.25 1 85.94 86 HIS A C 1
ATOM 673 O O . HIS A 1 86 ? 0.188 -11.953 8.281 1 85.94 86 HIS A O 1
ATOM 679 N N . ASP A 1 87 ? 1.989 -10.758 8.953 1 82.5 87 ASP A N 1
ATOM 680 C CA . ASP A 1 87 ? 2.518 -11.805 9.82 1 82.5 87 ASP A CA 1
ATOM 681 C C . ASP A 1 87 ? 1.57 -12.086 10.984 1 82.5 87 ASP A C 1
ATOM 683 O O . ASP A 1 87 ? 1.419 -13.234 11.406 1 82.5 87 ASP A O 1
ATOM 687 N N . TYR A 1 88 ? 1.045 -10.977 11.453 1 75.88 88 TYR A N 1
ATOM 688 C CA . TYR A 1 88 ? 0.062 -11.109 12.523 1 75.88 88 TYR A CA 1
ATOM 689 C C . TYR A 1 88 ? -1.167 -11.875 12.047 1 75.88 88 TYR A C 1
ATOM 691 O O . TYR A 1 88 ? -1.708 -12.711 12.773 1 75.88 88 TYR A O 1
ATOM 699 N N . PHE A 1 89 ? -1.557 -11.656 10.891 1 74.25 89 PHE A N 1
ATOM 700 C CA . PHE A 1 89 ? -2.742 -12.273 10.312 1 74.25 89 PHE A CA 1
ATOM 701 C C . PHE A 1 89 ? -2.494 -13.742 10.016 1 74.25 89 PHE A C 1
ATOM 703 O O . PHE A 1 89 ? -3.369 -14.586 10.234 1 74.25 89 PHE A O 1
ATOM 710 N N . THR A 1 90 ? -1.348 -14 9.539 1 77.12 90 THR A N 1
ATOM 711 C CA . THR A 1 90 ? -1.027 -15.375 9.164 1 77.12 90 THR A CA 1
ATOM 712 C C . THR A 1 90 ? -0.63 -16.188 10.391 1 77.12 90 THR A C 1
ATOM 714 O O . THR A 1 90 ? -0.797 -17.406 10.414 1 77.12 90 THR A O 1
ATOM 717 N N . SER A 1 91 ? 0.021 -15.547 11.312 1 73.75 91 SER A N 1
ATOM 718 C CA . SER A 1 91 ? 0.458 -16.234 12.523 1 73.75 91 SER A CA 1
ATOM 719 C C . SER A 1 91 ? -0.728 -16.625 13.398 1 73.75 91 SER A C 1
ATOM 721 O O . SER A 1 91 ? -0.61 -17.484 14.266 1 73.75 91 SER A O 1
ATOM 723 N N . LYS A 1 92 ? -1.633 -15.805 13.32 1 53.44 92 LYS A N 1
ATOM 724 C CA . LYS A 1 92 ? -2.775 -16.234 14.117 1 53.44 92 LYS A CA 1
ATOM 725 C C . LYS A 1 92 ? -3.293 -17.594 13.641 1 53.44 92 LYS A C 1
ATOM 727 O O . LYS A 1 92 ? -4.281 -18.109 14.164 1 53.44 92 LYS A O 1
ATOM 732 N N . LYS A 1 93 ? -2.785 -18.281 12.781 1 39.34 93 LYS A N 1
ATOM 733 C CA . LYS A 1 93 ? -3.094 -19.703 12.711 1 39.34 93 LYS A CA 1
ATOM 734 C C . LYS A 1 93 ? -2.256 -20.5 13.711 1 39.34 93 LYS A C 1
ATOM 736 O O . LYS A 1 93 ? -1.064 -20.234 13.883 1 39.34 93 LYS A O 1
ATOM 741 N N . MET B 1 1 ? -14.016 0.58 9.078 1 70.06 1 MET B N 1
ATOM 742 C CA . MET B 1 1 ? -12.688 0.371 8.508 1 70.06 1 MET B CA 1
ATOM 743 C C . MET B 1 1 ? -12.258 1.577 7.676 1 70.06 1 MET B C 1
ATOM 745 O O . MET B 1 1 ? -13.047 2.1 6.883 1 70.06 1 MET B O 1
ATOM 749 N N . THR B 1 2 ? -11.18 2.203 7.953 1 87.25 2 THR B N 1
ATOM 750 C CA . THR B 1 2 ? -10.711 3.4 7.262 1 87.25 2 THR B CA 1
ATOM 751 C C . THR B 1 2 ? -10.18 3.053 5.875 1 87.25 2 THR B C 1
ATOM 753 O O . THR B 1 2 ? -10.047 1.875 5.531 1 87.25 2 THR B O 1
ATOM 756 N N . ASP B 1 3 ? -9.844 4.078 5.023 1 92.25 3 ASP B N 1
ATOM 757 C CA . ASP B 1 3 ? -9.414 3.879 3.643 1 92.25 3 ASP B CA 1
ATOM 758 C C . ASP B 1 3 ? -8.062 3.18 3.582 1 92.25 3 ASP B C 1
ATOM 760 O O . ASP B 1 3 ? -7.867 2.252 2.795 1 92.25 3 ASP B O 1
ATOM 764 N N . ILE B 1 4 ? -7.223 3.506 4.516 1 92.25 4 ILE B N 1
ATOM 765 C CA . ILE B 1 4 ? -5.875 2.947 4.535 1 92.25 4 ILE B CA 1
ATOM 766 C C . ILE B 1 4 ? -5.926 1.496 5.012 1 92.25 4 ILE B C 1
ATOM 768 O O . ILE B 1 4 ? -5.234 0.634 4.465 1 92.25 4 ILE B O 1
ATOM 772 N N . GLN B 1 5 ? -6.695 1.213 5.945 1 91.88 5 GLN B N 1
ATOM 773 C CA . GLN B 1 5 ? -6.863 -0.15 6.438 1 91.88 5 GLN B CA 1
ATOM 774 C C . GLN B 1 5 ? -7.391 -1.069 5.34 1 91.88 5 GLN B C 1
ATOM 776 O O . GLN B 1 5 ? -6.93 -2.203 5.195 1 91.88 5 GLN B O 1
ATOM 781 N N . LYS B 1 6 ? -8.406 -0.492 4.648 1 93.44 6 LYS B N 1
ATOM 782 C CA . LYS B 1 6 ? -8.969 -1.25 3.533 1 93.44 6 LYS B CA 1
ATOM 783 C C . LYS B 1 6 ? -7.902 -1.553 2.482 1 93.44 6 LYS B C 1
ATOM 785 O O . LYS B 1 6 ? -7.844 -2.666 1.955 1 93.44 6 LYS B O 1
ATOM 790 N N . ALA B 1 7 ? -7.113 -0.472 2.234 1 94 7 ALA B N 1
ATOM 791 C CA . ALA B 1 7 ? -6.027 -0.625 1.27 1 94 7 ALA B CA 1
ATOM 792 C C . ALA B 1 7 ? -5.062 -1.725 1.701 1 94 7 ALA B C 1
ATOM 794 O O . ALA B 1 7 ? -4.695 -2.586 0.898 1 94 7 ALA B O 1
ATOM 795 N N . MET B 1 8 ? -4.723 -1.796 2.975 1 93 8 MET B N 1
ATOM 796 C CA . MET B 1 8 ? -3.799 -2.789 3.52 1 93 8 MET B CA 1
ATOM 797 C C . MET B 1 8 ? -4.398 -4.188 3.441 1 93 8 MET B C 1
ATOM 799 O O . MET B 1 8 ? -3.703 -5.148 3.096 1 93 8 MET B O 1
ATOM 803 N N . ALA B 1 9 ? -5.648 -4.258 3.787 1 93 9 ALA B N 1
ATOM 804 C CA . ALA B 1 9 ? -6.348 -5.543 3.746 1 93 9 ALA B CA 1
ATOM 805 C C . ALA B 1 9 ? -6.406 -6.086 2.322 1 93 9 ALA B C 1
ATOM 807 O O . ALA B 1 9 ? -6.203 -7.281 2.1 1 93 9 ALA B O 1
ATOM 808 N N . LEU B 1 10 ? -6.68 -5.164 1.367 1 93.81 10 LEU B N 1
ATOM 809 C CA . LEU B 1 10 ? -6.762 -5.535 -0.041 1 93.81 10 LEU B CA 1
ATOM 810 C C . LEU B 1 10 ? -5.422 -6.062 -0.544 1 93.81 10 LEU B C 1
ATOM 812 O O . LEU B 1 10 ? -5.371 -7.062 -1.26 1 93.81 10 LEU B O 1
ATOM 816 N N . LEU B 1 11 ? -4.312 -5.359 -0.111 1 94.06 11 LEU B N 1
ATOM 817 C CA . LEU B 1 11 ? -2.973 -5.777 -0.505 1 94.06 11 LEU B CA 1
ATOM 818 C C . LEU B 1 11 ? -2.646 -7.156 0.059 1 94.06 11 LEU B C 1
ATOM 820 O O . LEU B 1 11 ? -2.15 -8.023 -0.662 1 94.06 11 LEU B O 1
ATOM 824 N N . ILE B 1 12 ? -3 -7.449 1.315 1 94.06 12 ILE B N 1
ATOM 825 C CA . ILE B 1 12 ? -2.723 -8.711 1.992 1 94.06 12 ILE B CA 1
ATOM 826 C C . ILE B 1 12 ? -3.547 -9.828 1.359 1 94.06 12 ILE B C 1
ATOM 828 O O . ILE B 1 12 ? -3.018 -10.891 1.035 1 94.06 12 ILE B O 1
ATOM 832 N N . THR B 1 13 ? -4.871 -9.555 1.203 1 93.06 13 THR B N 1
ATOM 833 C CA . THR B 1 13 ? -5.773 -10.562 0.655 1 93.06 13 THR B CA 1
ATOM 834 C C . THR B 1 13 ? -5.402 -10.891 -0.788 1 93.06 13 THR B C 1
ATOM 836 O O . THR B 1 13 ? -5.449 -12.055 -1.195 1 93.06 13 THR B O 1
ATOM 839 N N . SER B 1 14 ? -5.086 -9.773 -1.559 1 93.25 14 SER B N 1
ATOM 840 C CA . SER B 1 14 ? -4.672 -9.977 -2.943 1 93.25 14 SER B CA 1
ATOM 841 C C . SER B 1 14 ? -3.379 -10.773 -3.023 1 93.25 14 SER B C 1
ATOM 843 O O . SER B 1 14 ? -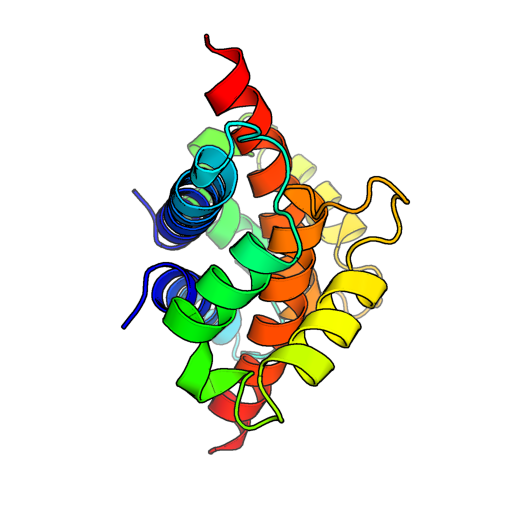3.273 -11.719 -3.811 1 93.25 14 SER B O 1
ATOM 845 N N . PHE B 1 15 ? -2.406 -10.477 -2.207 1 93.94 15 PHE B N 1
ATOM 846 C CA . PHE B 1 15 ? -1.121 -11.156 -2.15 1 93.94 15 PHE B CA 1
ATOM 847 C C . PHE B 1 15 ? -1.305 -12.625 -1.769 1 93.94 15 PHE B C 1
ATOM 849 O O . PHE B 1 15 ? -0.756 -13.516 -2.42 1 93.94 15 PHE B O 1
ATOM 856 N N . THR B 1 16 ? -2.135 -12.883 -0.773 1 92.94 16 THR B N 1
ATOM 857 C CA . THR B 1 16 ? -2.355 -14.234 -0.272 1 92.94 16 THR B CA 1
ATOM 858 C C . THR B 1 16 ? -3.119 -15.07 -1.293 1 92.94 16 THR B C 1
ATOM 860 O O . THR B 1 16 ? -2.869 -16.266 -1.432 1 92.94 16 THR B O 1
ATOM 863 N N . LYS B 1 17 ? -4.062 -14.336 -1.969 1 92.94 17 LYS B N 1
ATOM 864 C CA . LYS B 1 17 ? -4.871 -15 -2.988 1 92.94 17 LYS B CA 1
ATOM 865 C C . LYS B 1 17 ? -3.998 -15.562 -4.105 1 92.94 17 LYS B C 1
ATOM 867 O O . LYS B 1 17 ? -4.172 -16.703 -4.52 1 92.94 17 LYS B O 1
ATOM 872 N N . TYR B 1 18 ? -3.043 -14.781 -4.551 1 92.44 18 TYR B N 1
ATOM 873 C CA . TYR B 1 18 ? -2.162 -15.195 -5.637 1 92.44 18 TYR B CA 1
ATOM 874 C C . TYR B 1 18 ? -0.998 -16.031 -5.105 1 92.44 18 TYR B C 1
ATOM 876 O O . TYR B 1 18 ? -0.559 -16.969 -5.758 1 92.44 18 TYR B O 1
ATOM 884 N N . ALA B 1 19 ? -0.469 -15.734 -3.947 1 92.69 19 ALA B N 1
ATOM 885 C CA . ALA B 1 19 ? 0.644 -16.438 -3.322 1 92.69 19 ALA B CA 1
ATOM 886 C C . ALA B 1 19 ? 0.235 -17.859 -2.914 1 92.69 19 ALA B C 1
ATOM 888 O O . ALA B 1 19 ? 1.052 -18.781 -2.951 1 92.69 19 ALA B O 1
ATOM 889 N N . SER B 1 20 ? -1.038 -18.062 -2.529 1 90.12 20 SER B N 1
ATOM 890 C CA . SER B 1 20 ? -1.537 -19.344 -2.031 1 90.12 20 SER B CA 1
ATOM 891 C C . SER B 1 20 ? -1.853 -20.297 -3.18 1 90.12 20 SER B C 1
ATOM 893 O O . SER B 1 20 ? -2.295 -21.422 -2.951 1 90.12 20 SER B O 1
ATOM 895 N N . LYS B 1 21 ? -1.593 -19.812 -4.336 1 89.19 21 LYS B N 1
ATOM 896 C CA . LYS B 1 21 ? -1.894 -20.641 -5.5 1 89.19 21 LYS B CA 1
ATOM 897 C C . LYS B 1 21 ? -1.016 -21.891 -5.523 1 89.19 21 LYS B C 1
ATOM 899 O O . LYS B 1 21 ? -1.501 -22.984 -5.797 1 89.19 21 LYS B O 1
ATOM 904 N N . GLU B 1 22 ? 0.314 -21.719 -5.254 1 83.62 22 GLU B N 1
ATOM 905 C CA . GLU B 1 22 ? 1.233 -22.859 -5.281 1 83.62 22 GLU B CA 1
ATOM 906 C C . GLU B 1 22 ? 1.48 -23.391 -3.875 1 83.62 22 GLU B C 1
ATOM 908 O O . GLU B 1 22 ? 2.119 -24.438 -3.709 1 83.62 22 GLU B O 1
ATOM 913 N N . GLY B 1 23 ? 0.855 -22.703 -2.84 1 78.75 23 GLY B N 1
ATOM 914 C CA . GLY B 1 23 ? 0.954 -23.234 -1.488 1 78.75 23 GLY B CA 1
ATOM 915 C C . GLY B 1 23 ? 1.749 -22.344 -0.556 1 78.75 23 GLY B C 1
ATOM 916 O O . GLY B 1 23 ? 1.746 -22.547 0.66 1 78.75 23 GLY B O 1
ATOM 917 N N . ASP B 1 24 ? 2.691 -21.562 -1.169 1 80.5 24 ASP B N 1
ATOM 918 C CA . ASP B 1 24 ? 3.479 -20.672 -0.324 1 80.5 24 ASP B CA 1
ATOM 919 C C . ASP B 1 24 ? 2.814 -19.297 -0.206 1 80.5 24 ASP B C 1
ATOM 921 O O . ASP B 1 24 ? 2.912 -18.484 -1.117 1 80.5 24 ASP B O 1
ATOM 925 N N . LYS B 1 25 ? 2.033 -19.172 0.767 1 83.12 25 LYS B N 1
ATOM 926 C CA . LYS B 1 25 ? 1.278 -17.938 0.965 1 83.12 25 LYS B CA 1
ATOM 927 C C . LYS B 1 25 ? 2.186 -16.812 1.452 1 83.12 25 LYS B C 1
ATOM 929 O O . LYS B 1 25 ? 1.742 -15.672 1.607 1 83.12 25 LYS B O 1
ATOM 934 N N . GLU B 1 26 ? 3.484 -17.141 1.686 1 87.75 26 GLU B N 1
ATOM 935 C CA . GLU B 1 26 ? 4.414 -16.172 2.242 1 87.75 26 GLU B CA 1
ATOM 936 C C . GLU B 1 26 ? 5.25 -15.516 1.146 1 87.75 26 GLU B C 1
ATOM 938 O O . GLU B 1 26 ? 5.863 -14.469 1.365 1 87.75 26 GLU B O 1
ATOM 943 N N . THR B 1 27 ? 5.168 -16.203 -0.006 1 91.38 27 THR B N 1
ATOM 944 C CA . THR B 1 27 ? 5.992 -15.695 -1.098 1 91.38 27 THR B CA 1
ATOM 945 C C . THR B 1 27 ? 5.281 -15.867 -2.438 1 91.38 27 THR B C 1
ATOM 947 O O . THR B 1 27 ? 4.379 -16.703 -2.568 1 91.38 27 THR B O 1
ATOM 950 N N . LEU B 1 28 ? 5.516 -14.891 -3.393 1 93.12 28 LEU B N 1
ATOM 951 C CA . LEU B 1 28 ? 4.992 -14.93 -4.754 1 93.12 28 LEU B CA 1
ATOM 952 C C . LEU B 1 28 ? 6.086 -15.305 -5.746 1 93.12 28 LEU B C 1
ATOM 954 O O . LEU B 1 28 ? 7.203 -14.789 -5.672 1 93.12 28 LEU B O 1
ATOM 958 N N . ASN B 1 29 ? 5.793 -16.391 -6.531 1 92.81 29 ASN B N 1
ATOM 959 C CA . ASN B 1 29 ? 6.742 -16.75 -7.582 1 92.81 29 ASN B CA 1
ATOM 960 C C . ASN B 1 29 ? 6.551 -15.891 -8.828 1 92.81 29 ASN B C 1
ATOM 962 O O . ASN B 1 29 ? 5.633 -15.07 -8.883 1 92.81 29 ASN B O 1
ATOM 966 N N . LYS B 1 30 ? 7.398 -16.078 -9.758 1 92.44 30 LYS B N 1
ATOM 967 C CA .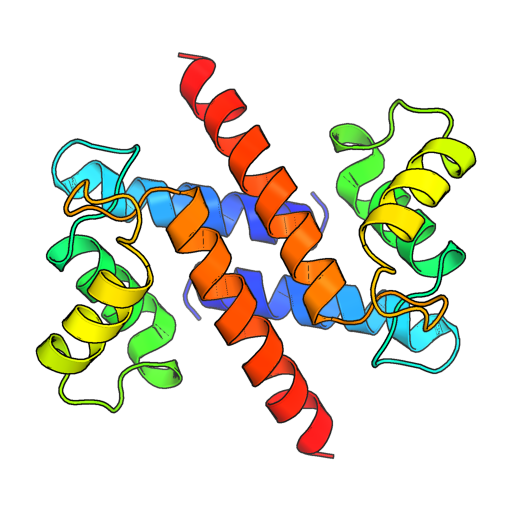 LYS B 1 30 ? 7.387 -15.297 -10.992 1 92.44 30 LYS B CA 1
ATOM 968 C C . LYS B 1 30 ? 6.027 -15.383 -11.68 1 92.44 30 LYS B C 1
ATOM 970 O O . LYS B 1 30 ? 5.492 -14.375 -12.141 1 92.44 30 LYS B O 1
ATOM 975 N N . GLU B 1 31 ? 5.48 -16.625 -11.703 1 92 31 GLU B N 1
ATOM 976 C CA . GLU B 1 31 ? 4.195 -16.859 -12.359 1 92 31 GLU B CA 1
ATOM 977 C C . GLU B 1 31 ? 3.062 -16.156 -11.617 1 92 31 GLU B C 1
ATOM 979 O O . GLU B 1 31 ? 2.195 -15.531 -12.234 1 92 31 GLU B O 1
ATOM 984 N N . GLU B 1 32 ? 3.084 -16.25 -10.312 1 94.62 32 GLU B N 1
ATOM 985 C CA . GLU B 1 32 ? 2.053 -15.648 -9.477 1 94.62 32 GLU B CA 1
ATOM 986 C C . GLU B 1 32 ? 2.107 -14.125 -9.555 1 94.62 32 GLU B C 1
ATOM 988 O O . GLU B 1 32 ? 1.069 -13.461 -9.641 1 94.62 32 GLU B O 1
ATOM 993 N N . LEU B 1 33 ? 3.365 -13.633 -9.5 1 92.12 33 LEU B N 1
ATOM 994 C CA . LEU B 1 33 ? 3.551 -12.195 -9.617 1 92.12 33 LEU B CA 1
ATOM 995 C C . LEU B 1 33 ? 3.043 -11.688 -10.969 1 92.12 33 LEU B C 1
ATOM 997 O O . LEU B 1 33 ? 2.354 -10.664 -11.031 1 92.12 33 LEU B O 1
ATOM 1001 N N . LYS B 1 34 ? 3.338 -12.398 -12.016 1 91.69 34 LYS B N 1
ATOM 1002 C CA . LYS B 1 34 ? 2.904 -12.047 -13.359 1 91.69 34 LYS B CA 1
ATOM 1003 C C . LYS B 1 34 ? 1.381 -12.008 -13.453 1 91.69 34 LYS B C 1
ATOM 1005 O O . LYS B 1 34 ? 0.811 -11.07 -14.008 1 91.69 34 LYS B O 1
ATOM 1010 N N . GLU B 1 35 ? 0.773 -13.031 -12.953 1 90.81 35 GLU B N 1
ATOM 1011 C CA . GLU B 1 35 ? -0.684 -13.117 -12.969 1 90.81 35 GLU B CA 1
ATOM 1012 C C . GLU B 1 35 ? -1.315 -11.969 -12.195 1 90.81 35 GLU B C 1
ATOM 1014 O O . GLU B 1 35 ? -2.287 -11.359 -12.648 1 90.81 35 GLU B O 1
ATOM 1019 N N . LEU B 1 36 ? -0.72 -11.75 -10.984 1 90 36 LEU B N 1
ATOM 1020 C CA . LEU B 1 36 ? -1.198 -10.656 -10.148 1 90 36 LEU B CA 1
ATOM 1021 C C . LEU B 1 36 ? -1.087 -9.32 -10.875 1 90 36 LEU B C 1
ATOM 1023 O O . LEU B 1 36 ? -2.062 -8.578 -10.961 1 90 36 LEU B O 1
ATOM 1027 N N . LEU B 1 37 ? 0.109 -9.031 -11.438 1 88.75 37 LEU B N 1
ATOM 1028 C CA . LEU B 1 37 ? 0.346 -7.781 -12.148 1 88.75 37 LEU B CA 1
ATOM 1029 C C . LEU B 1 37 ? -0.517 -7.695 -13.398 1 88.75 37 LEU B C 1
ATOM 1031 O O . LEU B 1 37 ? -1.099 -6.645 -13.688 1 88.75 37 LEU B O 1
ATOM 1035 N N . GLN B 1 38 ? -0.613 -8.797 -14.18 1 87.5 38 GLN B N 1
ATOM 1036 C CA . GLN B 1 38 ? -1.367 -8.828 -15.43 1 87.5 38 GLN B CA 1
ATOM 1037 C C . GLN B 1 38 ? -2.863 -8.672 -15.172 1 87.5 38 GLN B C 1
ATOM 1039 O O . GLN B 1 38 ? -3.559 -7.984 -15.922 1 87.5 38 GLN B O 1
ATOM 1044 N N . ASN B 1 39 ? -3.281 -9.336 -14.078 1 88.12 39 ASN B N 1
ATOM 1045 C CA . ASN B 1 39 ? -4.699 -9.289 -13.742 1 88.12 39 ASN B CA 1
ATOM 1046 C C . ASN B 1 39 ? -5.07 -7.992 -13.039 1 88.12 39 ASN B C 1
ATOM 1048 O O . ASN B 1 39 ? -6.16 -7.453 -13.242 1 88.12 39 ASN B O 1
ATOM 1052 N N . GLU B 1 40 ? -4.156 -7.492 -12.258 1 85 40 GLU B N 1
ATOM 1053 C CA . GLU B 1 40 ? -4.438 -6.324 -11.43 1 85 40 GLU B CA 1
ATOM 1054 C C . GLU B 1 40 ? -3.949 -5.043 -12.094 1 85 40 GLU B C 1
ATOM 1056 O O . GLU B 1 40 ? -4.645 -4.023 -12.086 1 85 40 GLU B O 1
ATOM 1061 N N . PHE B 1 41 ? -2.719 -4.953 -12.547 1 78.19 41 PHE B N 1
ATOM 1062 C CA . PHE B 1 41 ? -2.104 -3.758 -13.117 1 78.19 41 PHE B CA 1
ATOM 1063 C C . PHE B 1 41 ? -1.941 -3.896 -14.625 1 78.19 41 PHE B C 1
ATOM 1065 O O . PHE B 1 41 ? -1.315 -3.051 -15.266 1 78.19 41 PHE B O 1
ATOM 1072 N N . GLY B 1 42 ? -2.307 -4.953 -15.195 1 78.38 42 GLY B N 1
ATOM 1073 C CA . GLY B 1 42 ? -2.082 -5.172 -16.609 1 78.38 42 GLY B CA 1
ATOM 1074 C C . GLY B 1 42 ? -2.25 -3.914 -17.453 1 78.38 42 GLY B C 1
ATOM 1075 O O . GLY B 1 42 ? -1.455 -3.652 -18.344 1 78.38 42 GLY B O 1
ATOM 1076 N N . ASP B 1 43 ? -3.15 -3.191 -17.109 1 71.44 43 ASP B N 1
ATOM 1077 C CA . ASP B 1 43 ? -3.393 -1.971 -17.875 1 71.44 43 ASP B CA 1
ATOM 1078 C C . ASP B 1 43 ? -2.43 -0.862 -17.453 1 71.44 43 ASP B C 1
ATOM 1080 O O . ASP B 1 43 ? -2.045 -0.025 -18.266 1 71.44 43 ASP B O 1
ATOM 1084 N N . LEU B 1 44 ? -1.951 -0.871 -16.141 1 67.19 44 LEU B N 1
ATOM 1085 C CA . LEU B 1 44 ? -1.099 0.162 -15.562 1 67.19 44 LEU B CA 1
ATOM 1086 C C . LEU B 1 44 ? 0.373 -0.134 -15.836 1 67.19 44 LEU B C 1
ATOM 1088 O O . LEU B 1 44 ? 1.117 0.746 -16.266 1 67.19 44 LEU B O 1
ATOM 1092 N N . LEU B 1 45 ? 0.911 -1.257 -15.367 1 59.56 45 LEU B N 1
ATOM 1093 C CA . LEU B 1 45 ? 2.316 -1.641 -15.438 1 59.56 45 LEU B CA 1
ATOM 1094 C C . LEU B 1 45 ? 2.648 -2.242 -16.797 1 59.56 45 LEU B C 1
ATOM 1096 O O . LEU B 1 45 ? 3.783 -2.135 -17.266 1 59.56 45 LEU B O 1
ATOM 1100 N N . CYS B 1 46 ? 1.726 -3.139 -17.625 1 56.31 46 CYS B N 1
ATOM 1101 C CA . CYS B 1 46 ? 2.102 -4.223 -18.531 1 56.31 46 CYS B CA 1
ATOM 1102 C C . CYS B 1 46 ? 2.088 -3.75 -19.984 1 56.31 46 CYS B C 1
ATOM 1104 O O . CYS B 1 46 ? 2.361 -4.531 -20.891 1 56.31 46 CYS B O 1
ATOM 1106 N N . LYS B 1 47 ? 1.992 -2.676 -20.328 1 56.91 47 LYS B N 1
ATOM 1107 C CA . LYS B 1 47 ? 2.121 -2.732 -21.781 1 56.91 47 LYS B CA 1
ATOM 1108 C C . LYS B 1 47 ? 3.348 -3.539 -22.188 1 56.91 47 LYS B C 1
ATOM 1110 O O . LYS B 1 47 ? 3.506 -3.881 -23.359 1 56.91 47 LYS B O 1
ATOM 1115 N N . ALA B 1 48 ? 4.164 -3.77 -21.25 1 56.22 48 ALA B N 1
ATOM 1116 C CA . ALA B 1 48 ? 5.34 -4.383 -21.859 1 56.22 48 ALA B CA 1
ATOM 1117 C C . ALA B 1 48 ? 5.082 -5.855 -22.188 1 56.22 48 ALA B C 1
ATOM 1119 O O . ALA B 1 48 ? 4.055 -6.414 -21.797 1 56.22 48 ALA B O 1
ATOM 1120 N N . ASP B 1 49 ? 6.137 -6.449 -22.875 1 64.5 49 ASP B N 1
ATOM 1121 C CA . ASP B 1 49 ? 6.242 -7.844 -23.297 1 64.5 49 ASP B CA 1
ATOM 1122 C C . ASP B 1 49 ? 6.008 -8.797 -22.125 1 64.5 49 ASP B C 1
ATOM 1124 O O . ASP B 1 49 ? 6.832 -8.875 -21.219 1 64.5 49 ASP B O 1
ATOM 1128 N N . ASP B 1 50 ? 4.914 -8.828 -21.406 1 70.56 50 ASP B N 1
ATOM 1129 C CA . ASP B 1 50 ? 4.32 -9.438 -20.219 1 70.56 50 ASP B CA 1
ATOM 1130 C C . ASP B 1 50 ? 5.367 -10.203 -19.406 1 70.56 50 ASP B C 1
ATOM 1132 O O . ASP B 1 50 ? 5.578 -9.922 -18.234 1 70.56 50 ASP B O 1
ATOM 1136 N N . LYS B 1 51 ? 6.074 -11.242 -20.125 1 80.56 51 LYS B N 1
ATOM 1137 C CA . LYS B 1 51 ? 6.969 -12.133 -19.375 1 80.56 51 LYS B CA 1
ATOM 1138 C C . LYS B 1 51 ? 8.305 -11.453 -19.109 1 80.56 51 LYS B C 1
ATOM 1140 O O . LYS B 1 51 ? 8.867 -11.594 -18.016 1 80.56 51 LYS B O 1
ATOM 1145 N N . ALA B 1 52 ? 8.773 -10.719 -20.062 1 86.12 52 ALA B N 1
ATOM 1146 C CA . ALA B 1 52 ? 10.07 -10.062 -19.938 1 86.12 52 ALA B CA 1
ATOM 1147 C C . ALA B 1 52 ? 10.031 -8.961 -18.891 1 86.12 52 ALA B C 1
ATOM 1149 O O . ALA B 1 52 ? 10.953 -8.836 -18.078 1 86.12 52 ALA B O 1
ATOM 1150 N N . ALA B 1 53 ? 8.953 -8.219 -18.953 1 83.62 53 ALA B N 1
ATOM 1151 C CA . ALA B 1 53 ? 8.781 -7.137 -17.984 1 83.62 53 ALA B CA 1
ATOM 1152 C C . ALA B 1 53 ? 8.562 -7.684 -16.578 1 83.62 53 ALA B C 1
ATOM 1154 O O . ALA B 1 53 ? 9.148 -7.18 -15.609 1 83.62 53 ALA B O 1
ATOM 1155 N N . ILE B 1 54 ? 7.82 -8.695 -16.516 1 88.69 54 ILE B N 1
ATOM 1156 C CA . ILE B 1 54 ? 7.523 -9.336 -15.242 1 88.69 54 ILE B CA 1
ATOM 1157 C C . ILE B 1 54 ? 8.812 -9.891 -14.633 1 88.69 54 ILE B C 1
ATOM 1159 O O . ILE B 1 54 ? 9.062 -9.711 -13.438 1 88.69 54 ILE B O 1
ATOM 1163 N N . ASP B 1 55 ? 9.625 -10.539 -15.57 1 90.12 55 ASP B N 1
ATOM 1164 C CA . ASP B 1 55 ? 10.898 -11.109 -15.133 1 90.12 55 ASP B CA 1
ATOM 1165 C C . ASP B 1 55 ? 11.82 -10.031 -14.578 1 90.12 55 ASP B C 1
ATOM 1167 O O . ASP B 1 55 ? 12.516 -10.25 -13.578 1 90.12 55 ASP B O 1
ATOM 1171 N N . ARG B 1 56 ? 11.75 -8.898 -15.125 1 90.62 56 ARG B N 1
ATOM 1172 C CA . ARG B 1 56 ? 12.57 -7.777 -14.688 1 90.62 56 ARG B CA 1
ATOM 1173 C C . ARG B 1 56 ? 12.117 -7.262 -13.32 1 90.62 56 ARG B C 1
ATOM 1175 O O . ARG B 1 56 ? 12.938 -7.055 -12.43 1 90.62 56 ARG B O 1
ATOM 1182 N N . ILE B 1 57 ? 10.836 -7.098 -13.273 1 89.44 57 ILE B N 1
ATOM 1183 C CA . ILE B 1 57 ? 10.25 -6.609 -12.023 1 89.44 57 ILE B CA 1
ATOM 1184 C C . ILE B 1 57 ? 10.5 -7.621 -10.906 1 89.44 57 ILE B C 1
ATOM 1186 O O . ILE B 1 57 ? 10.875 -7.242 -9.797 1 89.44 57 ILE B O 1
ATOM 1190 N N . PHE B 1 58 ? 10.32 -8.891 -11.305 1 91.12 58 PHE B N 1
ATOM 1191 C CA . PHE B 1 58 ? 10.508 -9.984 -10.359 1 91.12 58 PHE B CA 1
ATOM 1192 C C . PHE B 1 58 ? 11.945 -10.023 -9.859 1 91.12 58 PHE B C 1
ATOM 1194 O O . PHE B 1 58 ? 12.188 -10.156 -8.656 1 91.12 58 PHE B O 1
ATOM 1201 N N . LYS B 1 59 ? 12.852 -9.922 -10.773 1 91.69 59 LYS B N 1
ATOM 1202 C CA . LYS B 1 59 ? 14.281 -9.977 -10.453 1 91.69 59 LYS B CA 1
ATOM 1203 C C . LYS B 1 59 ? 14.695 -8.766 -9.625 1 91.69 59 LYS B C 1
ATOM 1205 O O . LYS B 1 59 ? 15.523 -8.891 -8.711 1 91.69 59 LYS B O 1
ATOM 1210 N N . ASP B 1 60 ? 14.031 -7.652 -9.938 1 90.62 60 ASP B N 1
ATOM 1211 C CA . ASP B 1 60 ? 14.328 -6.426 -9.203 1 90.62 60 ASP B CA 1
ATOM 1212 C C . ASP B 1 60 ? 13.844 -6.52 -7.758 1 90.62 60 ASP B C 1
ATOM 1214 O O . ASP B 1 60 ? 14.5 -6.027 -6.84 1 90.62 60 ASP B O 1
ATOM 1218 N N . LEU B 1 61 ? 12.648 -7.176 -7.609 1 89.19 61 LEU B N 1
ATOM 1219 C CA . LEU B 1 61 ? 12.023 -7.328 -6.297 1 89.19 61 LEU B CA 1
ATOM 1220 C C . LEU B 1 61 ? 12.672 -8.469 -5.52 1 89.19 61 LEU B C 1
ATOM 1222 O O . LEU B 1 61 ? 12.875 -8.367 -4.309 1 89.19 61 LEU B O 1
ATOM 1226 N N . ASP B 1 62 ? 12.953 -9.688 -6.277 1 90.06 62 ASP B N 1
ATOM 1227 C CA . ASP B 1 62 ? 13.516 -10.898 -5.691 1 90.06 62 ASP B CA 1
ATOM 1228 C C . ASP B 1 62 ? 14.992 -10.703 -5.344 1 90.06 62 ASP B C 1
ATOM 1230 O O . ASP B 1 62 ? 15.844 -11.453 -5.812 1 90.06 62 ASP B O 1
ATOM 1234 N N . THR B 1 63 ? 15.18 -9.617 -4.57 1 85.12 63 THR B N 1
ATOM 1235 C CA . THR B 1 63 ? 16.562 -9.359 -4.176 1 85.12 63 THR B CA 1
ATOM 1236 C C . THR B 1 63 ? 17 -10.32 -3.074 1 85.12 63 THR B C 1
ATOM 1238 O O . THR B 1 63 ? 18.188 -10.516 -2.857 1 85.12 63 THR B O 1
ATOM 1241 N N . ASN B 1 64 ? 15.977 -10.883 -2.385 1 79.19 64 ASN B N 1
ATOM 1242 C CA . ASN B 1 64 ? 16.25 -11.797 -1.278 1 79.19 64 ASN B CA 1
ATOM 1243 C C . ASN B 1 64 ? 16.703 -13.164 -1.777 1 79.19 64 ASN B C 1
ATOM 1245 O O . ASN B 1 64 ? 17.078 -14.023 -0.982 1 79.19 64 ASN B O 1
ATOM 1249 N N . LYS B 1 65 ? 16.828 -13.445 -3.092 1 83.25 65 LYS B N 1
ATOM 1250 C CA . LYS B 1 65 ? 17.328 -14.664 -3.717 1 83.25 65 LYS B CA 1
ATOM 1251 C C . LYS B 1 65 ? 16.484 -15.867 -3.307 1 83.25 65 LYS B C 1
ATOM 1253 O O . LYS B 1 65 ? 17.016 -16.938 -3.025 1 83.25 65 LYS B O 1
ATOM 1258 N N . SER B 1 66 ? 15.273 -15.75 -3.051 1 84.25 66 SER B N 1
ATOM 1259 C CA . SER B 1 66 ? 14.367 -16.844 -2.732 1 84.25 66 SER B CA 1
ATOM 1260 C C . SER B 1 66 ? 13.594 -17.297 -3.967 1 84.25 66 SER B C 1
ATOM 1262 O O . SER B 1 66 ? 12.914 -18.328 -3.936 1 84.25 66 SER B O 1
ATOM 1264 N N . ASN B 1 67 ? 13.984 -16.688 -5.141 1 89.69 67 ASN B N 1
ATOM 1265 C CA . ASN B 1 67 ? 13.258 -16.938 -6.379 1 89.69 67 ASN B CA 1
ATOM 1266 C C . ASN B 1 67 ? 11.75 -16.75 -6.195 1 89.69 67 ASN B C 1
ATOM 1268 O O . ASN B 1 67 ? 10.953 -17.453 -6.809 1 89.69 67 ASN B O 1
ATOM 1272 N N . SER B 1 68 ? 11.383 -16.031 -5.215 1 92.69 68 SER B N 1
ATOM 1273 C CA . SER B 1 68 ? 10 -15.695 -4.898 1 92.69 68 SER B CA 1
ATOM 1274 C C . SER B 1 68 ? 9.891 -14.289 -4.305 1 92.69 68 SER B C 1
ATOM 1276 O O . SER B 1 68 ? 10.875 -13.734 -3.832 1 92.69 68 SER B O 1
ATOM 1278 N N . VAL B 1 69 ? 8.82 -13.711 -4.441 1 94 69 VAL B N 1
ATOM 1279 C CA . VAL B 1 69 ? 8.578 -12.367 -3.932 1 94 69 VAL B CA 1
ATOM 1280 C C . VAL B 1 69 ? 7.777 -12.438 -2.633 1 94 69 VAL B C 1
ATOM 1282 O O . VAL B 1 69 ? 6.68 -13.008 -2.602 1 94 69 VAL B O 1
ATOM 1285 N N . ASP B 1 70 ? 8.453 -12.062 -1.491 1 91.75 70 ASP B N 1
ATOM 1286 C CA . ASP B 1 70 ? 7.75 -12.055 -0.212 1 91.75 70 ASP B CA 1
ATOM 1287 C C . ASP B 1 70 ? 6.773 -10.883 -0.13 1 91.75 70 ASP B C 1
ATOM 1289 O O . ASP B 1 70 ? 6.754 -10.023 -1.01 1 91.75 70 ASP B O 1
ATOM 1293 N N . PHE B 1 71 ? 6 -10.852 0.907 1 92.81 71 PHE B N 1
ATOM 1294 C CA . PHE B 1 71 ? 4.973 -9.828 1.071 1 92.81 71 PHE B CA 1
A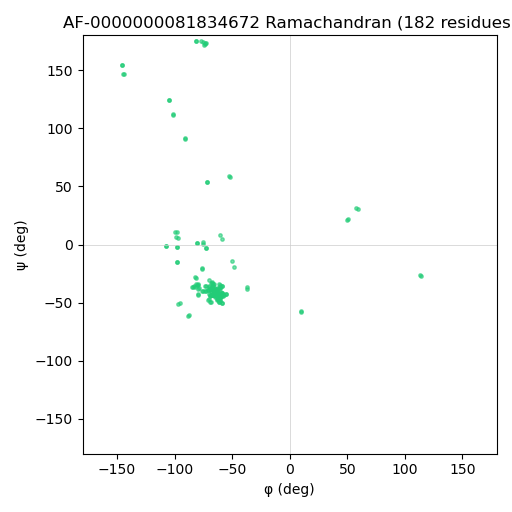TOM 1295 C C . PHE B 1 71 ? 5.594 -8.438 1.106 1 92.81 71 PHE B C 1
ATOM 1297 O O . PHE B 1 71 ? 5.062 -7.504 0.509 1 92.81 71 PHE B O 1
ATOM 1304 N N . SER B 1 72 ? 6.742 -8.398 1.715 1 91.44 72 SER B N 1
ATOM 1305 C CA . SER B 1 72 ? 7.438 -7.125 1.858 1 91.44 72 SER B CA 1
ATOM 1306 C C . SER B 1 72 ? 7.875 -6.578 0.503 1 91.44 72 SER B C 1
ATOM 1308 O O . SER B 1 72 ? 7.727 -5.387 0.233 1 91.44 72 SER B O 1
ATOM 1310 N N . GLU B 1 73 ? 8.328 -7.43 -0.31 1 94.12 73 GLU B N 1
ATOM 1311 C CA . GLU B 1 73 ? 8.766 -7.023 -1.64 1 94.12 73 GLU B CA 1
ATOM 1312 C C . GLU B 1 73 ? 7.582 -6.633 -2.52 1 94.12 73 GLU B C 1
ATOM 1314 O O . GLU B 1 73 ? 7.668 -5.676 -3.293 1 94.12 73 GLU B O 1
ATOM 1319 N N . PHE B 1 74 ? 6.523 -7.398 -2.369 1 93.25 74 PHE B N 1
ATOM 1320 C CA . PHE B 1 74 ? 5.316 -7.113 -3.137 1 93.25 74 PHE B CA 1
ATOM 1321 C C . PHE B 1 74 ? 4.75 -5.746 -2.77 1 93.25 74 PHE B C 1
ATOM 1323 O O . PHE B 1 74 ? 4.449 -4.938 -3.648 1 93.25 74 PHE B O 1
ATOM 1330 N N . VAL B 1 75 ? 4.652 -5.504 -1.512 1 93.62 75 VAL B N 1
ATOM 1331 C CA . VAL B 1 75 ? 4.094 -4.246 -1.023 1 93.62 75 VAL B CA 1
ATOM 1332 C C . VAL B 1 75 ? 4.988 -3.084 -1.442 1 93.62 75 VAL B C 1
ATOM 1334 O O . VAL B 1 75 ? 4.5 -1.992 -1.743 1 93.62 75 VAL B O 1
ATOM 1337 N N . SER B 1 76 ? 6.32 -3.324 -1.407 1 90.31 76 SER B N 1
ATOM 1338 C CA . SER B 1 76 ? 7.277 -2.303 -1.82 1 90.31 76 SER B CA 1
ATOM 1339 C C . SER B 1 76 ? 7.074 -1.914 -3.281 1 90.31 76 SER B C 1
ATOM 1341 O O . SER B 1 76 ? 7.25 -0.75 -3.648 1 90.31 76 SER B O 1
ATOM 1343 N N . LEU B 1 77 ? 6.758 -2.914 -4.141 1 90.44 77 LEU B N 1
ATOM 1344 C CA . LEU B 1 77 ? 6.477 -2.664 -5.551 1 90.44 77 LEU B CA 1
ATOM 1345 C C . LEU B 1 77 ? 5.27 -1.744 -5.711 1 90.44 77 LEU B C 1
ATOM 1347 O O . LEU B 1 77 ? 5.324 -0.77 -6.465 1 90.44 77 LEU B O 1
ATOM 1351 N N . ILE B 1 78 ? 4.168 -2.074 -5.023 1 92.31 78 ILE B N 1
ATOM 1352 C CA . ILE B 1 78 ? 2.938 -1.295 -5.086 1 92.31 78 ILE B CA 1
ATOM 1353 C C . ILE B 1 78 ? 3.215 0.141 -4.645 1 92.31 78 ILE B C 1
ATOM 1355 O O . ILE B 1 78 ? 2.664 1.088 -5.215 1 92.31 78 ILE B O 1
ATOM 1359 N N . CYS B 1 79 ? 4.164 0.338 -3.604 1 90.25 79 CYS B N 1
ATOM 1360 C CA . CYS B 1 79 ? 4.535 1.658 -3.105 1 90.25 79 CYS B CA 1
ATOM 1361 C C . CYS B 1 79 ? 5.184 2.492 -4.203 1 90.25 79 CYS B C 1
ATOM 1363 O O . CYS B 1 79 ? 4.859 3.668 -4.371 1 90.25 79 CYS B O 1
ATOM 1365 N N . CYS B 1 80 ? 6.094 1.866 -4.941 1 87 80 CYS B N 1
ATOM 1366 C CA . CYS B 1 80 ? 6.793 2.559 -6.02 1 87 80 CYS B CA 1
ATOM 1367 C C . CYS B 1 80 ? 5.82 2.969 -7.121 1 87 80 CYS B C 1
ATOM 1369 O O . CYS B 1 80 ? 5.879 4.094 -7.621 1 87 80 CYS B O 1
ATOM 1371 N N . LEU B 1 81 ? 4.887 2.047 -7.414 1 86.62 81 LEU B N 1
ATOM 1372 C CA . LEU B 1 81 ? 3.914 2.305 -8.469 1 86.62 81 LEU B CA 1
ATOM 1373 C C . LEU B 1 81 ? 2.939 3.402 -8.055 1 86.62 81 LEU B C 1
ATOM 1375 O O . LEU B 1 81 ? 2.576 4.258 -8.867 1 86.62 81 LEU B O 1
ATOM 1379 N N . THR B 1 82 ? 2.459 3.307 -6.75 1 91.31 82 THR B N 1
ATOM 1380 C CA . THR B 1 82 ? 1.513 4.289 -6.238 1 91.31 82 THR B CA 1
ATOM 1381 C C . THR B 1 82 ? 2.107 5.695 -6.289 1 91.31 82 THR B C 1
ATOM 1383 O O . THR B 1 82 ? 1.421 6.652 -6.648 1 91.31 82 THR B O 1
ATOM 1386 N N . GLN B 1 83 ? 3.35 5.797 -5.879 1 88.12 83 GLN B N 1
ATOM 1387 C CA . GLN B 1 83 ? 4.023 7.09 -5.914 1 88.12 83 GLN B CA 1
ATOM 1388 C C . GLN B 1 83 ? 4.074 7.648 -7.332 1 88.12 83 GLN B C 1
ATOM 1390 O O . GLN B 1 83 ? 3.885 8.844 -7.543 1 88.12 83 GLN B O 1
ATOM 1395 N N . MET B 1 84 ? 4.348 6.859 -8.312 1 84.12 84 MET B N 1
ATOM 1396 C CA . MET B 1 84 ? 4.449 7.25 -9.719 1 84.12 84 MET B CA 1
ATOM 1397 C C . MET B 1 84 ? 3.086 7.641 -10.273 1 84.12 84 MET B C 1
ATOM 1399 O O . MET B 1 84 ? 2.98 8.578 -11.07 1 84.12 84 MET B O 1
ATOM 1403 N N . CYS B 1 85 ? 2.105 6.91 -9.844 1 80.5 85 CYS B N 1
ATOM 1404 C CA . CYS B 1 85 ? 0.753 7.191 -10.312 1 80.5 85 CYS B CA 1
ATOM 1405 C C . CYS B 1 85 ? 0.214 8.469 -9.68 1 80.5 85 CYS B C 1
ATOM 1407 O O . CYS B 1 85 ? -0.532 9.219 -10.32 1 80.5 85 CYS B O 1
ATOM 1409 N N . HIS B 1 86 ? 0.616 8.664 -8.398 1 85.5 86 HIS B N 1
ATOM 1410 C CA . HIS B 1 86 ? 0.182 9.875 -7.715 1 85.5 86 HIS B CA 1
ATOM 1411 C C . HIS B 1 86 ? 0.614 11.125 -8.477 1 85.5 86 HIS B C 1
ATOM 1413 O O . HIS B 1 86 ? -0.172 12.062 -8.641 1 85.5 86 HIS B O 1
ATOM 1419 N N . ASP B 1 87 ? 1.872 11.164 -8.969 1 82.19 87 ASP B N 1
ATOM 1420 C CA . ASP B 1 87 ? 2.377 12.297 -9.742 1 82.19 87 ASP B CA 1
ATOM 1421 C C . ASP B 1 87 ? 1.615 12.453 -11.055 1 82.19 87 ASP B C 1
ATOM 1423 O O . ASP B 1 87 ? 1.367 13.57 -11.508 1 82.19 87 ASP B O 1
ATOM 1427 N N . TYR B 1 88 ? 1.335 11.273 -11.609 1 75.19 88 TYR B N 1
ATOM 1428 C CA . TYR B 1 88 ? 0.546 11.273 -12.836 1 75.19 88 TYR B CA 1
ATOM 1429 C C . TYR B 1 88 ? -0.85 11.836 -12.586 1 75.19 88 TYR B C 1
ATOM 1431 O O . TYR B 1 88 ? -1.38 12.586 -13.406 1 75.19 88 TYR B O 1
ATOM 1439 N N . PHE B 1 89 ? -1.364 11.547 -11.508 1 73.5 89 PHE B N 1
ATOM 1440 C CA . PHE B 1 89 ? -2.715 11.961 -11.156 1 73.5 89 PHE B CA 1
ATOM 1441 C C . PHE B 1 89 ? -2.754 13.453 -10.828 1 73.5 89 PHE B C 1
ATOM 1443 O O . PHE B 1 89 ? -3.701 14.148 -11.195 1 73.5 89 PHE B O 1
ATOM 1450 N N . THR B 1 90 ? -1.756 13.859 -10.164 1 76.81 90 THR B N 1
ATOM 1451 C CA . THR B 1 90 ? -1.722 15.258 -9.758 1 76.81 90 THR B CA 1
ATOM 1452 C C . THR B 1 90 ? -1.234 16.141 -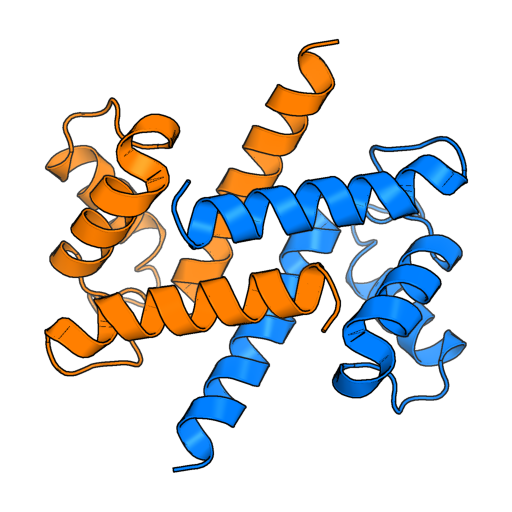10.898 1 76.81 90 THR B C 1
ATOM 1454 O O . THR B 1 90 ? -1.538 17.344 -10.938 1 76.81 90 THR B O 1
ATOM 1457 N N . SER B 1 91 ? -0.338 15.602 -11.695 1 73.19 91 SER B N 1
ATOM 1458 C CA . SER B 1 91 ? 0.205 16.375 -12.805 1 73.19 91 SER B CA 1
ATOM 1459 C C . SER B 1 91 ? -0.85 16.594 -13.883 1 73.19 91 SER B C 1
ATOM 1461 O O . SER B 1 91 ? -0.696 17.484 -14.734 1 73.19 91 SER B O 1
ATOM 1463 N N . LYS B 1 92 ? 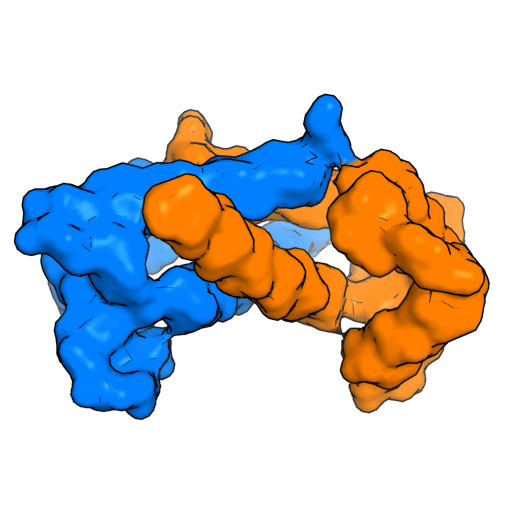-1.646 15.664 -13.922 1 52.88 92 LYS B N 1
ATOM 1464 C CA . LYS B 1 92 ? -2.676 15.953 -14.914 1 52.88 92 LYS B CA 1
ATOM 1465 C C . LYS B 1 92 ? -3.447 17.219 -14.555 1 52.88 92 LYS B C 1
ATOM 1467 O O . LYS B 1 92 ? -4.406 17.578 -15.242 1 52.88 92 LYS B O 1
ATOM 1472 N N . LYS B 1 93 ? -3.152 18 -13.648 1 38.91 93 LYS B N 1
ATOM 1473 C CA . LYS B 1 93 ? -3.65 19.375 -13.664 1 38.91 93 LYS B CA 1
ATOM 1474 C C . LYS B 1 93 ? -2.816 20.25 -14.594 1 38.91 93 LYS B C 1
ATOM 1476 O O . LYS B 1 93 ? -1.59 20.125 -14.633 1 38.91 93 LYS B O 1
#

Secondary structure (DSSP, 8-state):
--HHHHHHHHHHHHHHHHHTTTT-TTEE-HHHHHHHHHHHTTTTTTTS-HHHHHHHHHHHH-TTSSSSEEHHHHHHHHHHHHHHHHHHHHHT-/--HHHHHHHHHHHHHHHHHTTTT-TTEE-HHHHHHHHHHHTTTTTTTS-HHHHHHHHHHHH-TTSSSSEEHHHHHHHHHHHHHHHHHHHHHT-

Foldseek 3Di:
DDPVVVVVVCLLCLLQVLCPPVDRSFWAALVSQLCSCCVPVVVPQPPDPSNVSSVVLQCVLVPVVPNTHGSVSSVVSVVVSVVVVVCVVVVVD/DDPVVVVVVCLLCLLQVLCPPVHRSFWAALVSQLCSCCVPVVVPQPPDPSNVSSVVLQCVLVPVVPNTHGSVSSVVVVVVSVVVVVCVVVVVD

Organism: Nothobranchius furzeri (NCBI:txid105023)

pLDDT: mean 85.23, std 10.83, range [38.91, 94.62]